Protein AF-A0A9W8BDT4-F1 (afdb_monomer_lite)

Structure (mmCIF, N/CA/C/O backbone):
data_AF-A0A9W8BDT4-F1
#
_entry.id   AF-A0A9W8BDT4-F1
#
loop_
_atom_site.group_PDB
_atom_site.id
_atom_site.type_symbol
_atom_site.label_atom_id
_atom_site.label_alt_id
_atom_site.label_comp_id
_atom_site.label_asym_id
_atom_site.label_entity_id
_atom_site.label_seq_id
_atom_site.pdbx_PDB_ins_code
_atom_site.Cartn_x
_atom_site.Cartn_y
_atom_site.Cartn_z
_atom_site.occupancy
_atom_site.B_iso_or_equiv
_atom_site.auth_seq_id
_atom_site.auth_comp_id
_atom_site.auth_asym_id
_atom_site.auth_atom_id
_atom_site.pdbx_PDB_model_num
ATOM 1 N N . MET A 1 1 ? 24.475 -18.141 6.036 1.00 59.12 1 MET A N 1
ATOM 2 C CA . MET A 1 1 ? 23.487 -17.169 5.526 1.00 59.12 1 MET A CA 1
ATOM 3 C C . MET A 1 1 ? 23.838 -16.849 4.090 1.00 59.12 1 MET A C 1
ATOM 5 O O . MET A 1 1 ? 24.938 -16.360 3.844 1.00 59.12 1 MET A O 1
ATOM 9 N N . SER A 1 2 ? 22.942 -17.168 3.156 1.00 77.56 2 SER A N 1
ATOM 10 C CA . SER A 1 2 ? 23.048 -16.727 1.766 1.00 77.56 2 SER A CA 1
ATOM 11 C C . SER A 1 2 ? 22.911 -15.202 1.684 1.00 77.56 2 SER A C 1
ATOM 13 O O . SER A 1 2 ? 22.202 -14.583 2.479 1.00 77.56 2 SER A O 1
ATOM 15 N N . GLN A 1 3 ? 23.621 -14.570 0.748 1.00 87.19 3 GLN A N 1
ATOM 16 C CA . GLN A 1 3 ? 23.508 -13.129 0.512 1.00 87.19 3 GLN A CA 1
ATOM 17 C C . GLN A 1 3 ? 22.505 -12.906 -0.616 1.00 87.19 3 GLN A C 1
ATOM 19 O O . GLN A 1 3 ? 22.770 -13.276 -1.759 1.00 87.19 3 GLN A O 1
ATOM 24 N N . LYS A 1 4 ? 21.365 -12.284 -0.314 1.00 90.81 4 LYS A N 1
ATOM 25 C CA . LYS A 1 4 ? 20.320 -11.987 -1.298 1.00 90.81 4 LYS A CA 1
ATOM 26 C C . LYS A 1 4 ? 20.162 -10.488 -1.495 1.00 90.81 4 LYS A C 1
ATOM 28 O O . LYS A 1 4 ? 20.228 -9.727 -0.536 1.00 90.81 4 LYS A O 1
ATOM 33 N N . HIS A 1 5 ? 19.958 -10.055 -2.733 1.00 93.00 5 HIS A N 1
ATOM 34 C CA . HIS A 1 5 ? 19.586 -8.686 -3.083 1.00 93.00 5 HIS A CA 1
ATOM 35 C C . HIS A 1 5 ? 18.391 -8.697 -4.032 1.00 93.00 5 HIS A C 1
ATOM 37 O O . HIS A 1 5 ? 18.311 -9.511 -4.958 1.00 93.00 5 HIS A O 1
ATOM 43 N N . MET A 1 6 ? 17.472 -7.763 -3.817 1.00 94.38 6 MET A N 1
ATOM 44 C CA . MET A 1 6 ? 16.313 -7.534 -4.666 1.00 94.38 6 MET A CA 1
ATOM 45 C C . MET A 1 6 ? 16.430 -6.147 -5.298 1.00 94.38 6 MET A C 1
ATOM 47 O O . MET A 1 6 ? 16.681 -5.149 -4.626 1.00 94.38 6 MET A O 1
ATOM 51 N N . LEU A 1 7 ? 16.288 -6.100 -6.620 1.00 96.38 7 LEU A N 1
ATOM 52 C CA . LEU A 1 7 ? 16.323 -4.875 -7.402 1.00 96.38 7 LEU A CA 1
ATOM 53 C C . LEU A 1 7 ? 15.001 -4.689 -8.144 1.00 96.38 7 LEU A C 1
ATOM 55 O O . LEU A 1 7 ? 14.465 -5.642 -8.718 1.00 96.38 7 LEU A O 1
ATOM 59 N N . ILE A 1 8 ? 14.512 -3.454 -8.209 1.00 96.50 8 ILE A N 1
ATOM 60 C CA . ILE A 1 8 ? 13.254 -3.101 -8.872 1.00 96.50 8 ILE A CA 1
ATOM 61 C C . ILE A 1 8 ? 13.515 -2.036 -9.934 1.00 96.50 8 ILE A C 1
ATOM 63 O O . ILE A 1 8 ? 14.339 -1.138 -9.767 1.00 96.50 8 ILE A O 1
ATOM 67 N N . GLN A 1 9 ? 12.814 -2.149 -11.057 1.00 96.38 9 GLN A N 1
ATOM 68 C CA . GLN A 1 9 ? 12.779 -1.133 -12.096 1.00 96.38 9 GLN A CA 1
ATOM 69 C C . GLN A 1 9 ? 11.328 -0.822 -12.448 1.00 96.38 9 GLN A C 1
ATOM 71 O O . GLN A 1 9 ? 10.638 -1.648 -13.057 1.00 96.38 9 GLN A O 1
ATOM 76 N N . PHE A 1 10 ? 10.914 0.403 -12.143 1.00 95.31 10 PHE A N 1
ATOM 77 C CA . PHE A 1 10 ? 9.671 0.975 -12.631 1.00 95.31 10 PHE A CA 1
ATOM 78 C C . PHE A 1 10 ? 9.980 2.114 -13.600 1.00 95.31 10 PHE A C 1
ATOM 80 O O . PHE A 1 10 ? 10.835 2.946 -13.318 1.00 95.31 10 PHE A O 1
ATOM 87 N N . SER A 1 11 ? 9.338 2.115 -14.766 1.00 92.25 11 SER A N 1
ATOM 88 C CA . SER A 1 11 ? 9.367 3.258 -15.675 1.00 92.25 11 SER A CA 1
ATOM 89 C C . SER A 1 11 ? 8.137 3.262 -16.561 1.00 92.25 11 SER A C 1
ATOM 91 O O . SER A 1 11 ? 7.917 2.309 -17.323 1.00 92.25 11 SER A O 1
ATOM 93 N N . ALA A 1 12 ? 7.362 4.341 -16.481 1.00 86.75 12 ALA A N 1
ATOM 94 C CA . ALA A 1 12 ? 6.148 4.500 -17.268 1.00 86.75 12 ALA A CA 1
ATOM 95 C C . ALA A 1 12 ? 6.493 4.568 -18.759 1.00 86.75 12 ALA A C 1
ATOM 97 O O . ALA A 1 12 ? 6.016 3.757 -19.556 1.00 86.75 12 ALA A O 1
ATOM 98 N N . ASP A 1 13 ? 7.454 5.417 -19.124 1.00 84.88 13 ASP A N 1
ATOM 99 C CA . ASP A 1 13 ? 7.895 5.610 -20.506 1.00 84.88 13 ASP A CA 1
ATOM 100 C C . ASP A 1 13 ? 8.318 4.316 -21.189 1.00 84.88 13 ASP A C 1
ATOM 102 O O . ASP A 1 13 ? 8.001 4.090 -22.356 1.00 84.88 13 ASP A O 1
ATOM 106 N N . ASN A 1 14 ? 8.976 3.415 -20.464 1.00 87.94 14 ASN A N 1
ATOM 107 C CA . ASN A 1 14 ? 9.466 2.150 -21.006 1.00 87.94 14 ASN A CA 1
ATOM 108 C C . ASN A 1 14 ? 8.529 0.959 -20.744 1.00 87.94 14 ASN A C 1
ATOM 110 O O . ASN A 1 14 ? 8.862 -0.170 -21.109 1.00 87.94 14 ASN A O 1
ATOM 114 N N . ASN A 1 15 ? 7.361 1.191 -20.133 1.00 90.31 15 ASN A N 1
ATOM 115 C CA . ASN A 1 15 ? 6.450 0.154 -19.638 1.00 90.31 15 ASN A CA 1
ATOM 116 C C . ASN A 1 15 ? 7.171 -0.923 -18.794 1.00 90.31 15 ASN A C 1
ATOM 118 O O . ASN A 1 15 ? 6.946 -2.140 -18.915 1.00 90.31 15 ASN A O 1
ATOM 122 N N . ASN A 1 16 ? 8.094 -0.465 -17.954 1.00 93.56 16 ASN A N 1
ATOM 123 C CA . ASN A 1 16 ? 8.828 -1.306 -17.030 1.00 93.56 16 ASN A CA 1
ATOM 124 C C . ASN A 1 16 ? 8.096 -1.331 -15.691 1.00 93.56 16 ASN A C 1
ATOM 126 O O . ASN A 1 16 ? 7.841 -0.296 -15.095 1.00 93.56 16 ASN A O 1
ATOM 130 N N . ASN A 1 17 ? 7.797 -2.535 -15.225 1.00 95.12 17 ASN A N 1
ATOM 131 C CA . ASN A 1 17 ? 7.470 -2.827 -13.838 1.00 95.12 17 ASN A CA 1
ATOM 132 C C . ASN A 1 17 ? 8.057 -4.211 -13.544 1.00 95.12 17 ASN A C 1
ATOM 134 O O . ASN A 1 17 ? 7.413 -5.241 -13.777 1.00 95.12 17 ASN A O 1
ATOM 138 N N . LYS A 1 18 ? 9.354 -4.235 -13.236 1.00 95.62 18 LYS A N 1
ATOM 139 C CA . LYS A 1 18 ? 10.198 -5.433 -13.264 1.00 95.62 18 LYS A CA 1
ATOM 140 C C . LYS A 1 18 ? 10.943 -5.602 -11.952 1.00 95.62 18 LYS A C 1
ATOM 142 O O . LYS A 1 18 ? 11.378 -4.621 -11.360 1.00 95.62 18 LYS A O 1
ATOM 147 N N . PHE A 1 19 ? 11.164 -6.854 -11.576 1.00 96.31 19 PHE A N 1
ATOM 148 C CA . PHE A 1 19 ? 12.027 -7.223 -10.461 1.00 96.31 19 PHE A CA 1
ATOM 149 C C . PHE A 1 19 ? 13.209 -8.065 -10.945 1.00 96.31 19 PHE A C 1
ATOM 151 O O . PHE A 1 19 ? 13.147 -8.730 -11.989 1.00 96.31 19 PHE A O 1
ATOM 158 N N . TYR A 1 20 ? 14.286 -8.036 -10.172 1.00 97.19 20 TYR A N 1
ATOM 159 C CA . TYR A 1 20 ? 15.482 -8.834 -10.375 1.00 97.19 20 TYR A CA 1
ATOM 160 C C . TYR A 1 20 ? 16.105 -9.163 -9.017 1.00 97.19 20 TYR A C 1
ATOM 162 O O . TYR A 1 20 ? 16.673 -8.294 -8.364 1.00 97.19 20 TYR A O 1
ATOM 170 N N . SER A 1 21 ? 15.991 -10.417 -8.598 1.00 95.06 21 SER A N 1
ATOM 171 C CA . SER A 1 21 ? 16.597 -10.949 -7.384 1.00 95.06 21 SER A CA 1
ATOM 172 C C . SER A 1 21 ? 17.863 -11.720 -7.730 1.00 95.06 21 SER A C 1
ATOM 174 O O . SER A 1 21 ? 17.888 -12.452 -8.721 1.00 95.06 21 SER A O 1
ATOM 176 N N . VAL A 1 22 ? 18.902 -11.547 -6.920 1.00 95.38 22 VAL A N 1
ATOM 177 C CA . VAL A 1 22 ? 20.151 -12.308 -6.984 1.00 95.38 22 VAL A CA 1
ATOM 178 C C . VAL A 1 22 ? 20.435 -12.858 -5.600 1.00 95.38 22 VAL A C 1
ATOM 180 O O . VAL A 1 22 ? 20.373 -12.108 -4.632 1.00 95.38 22 VAL A O 1
ATOM 183 N N . GLU A 1 23 ? 20.773 -14.135 -5.512 1.00 94.69 23 GLU A N 1
ATOM 184 C CA . GLU A 1 23 ? 21.146 -14.810 -4.275 1.00 94.69 23 GLU A CA 1
ATOM 185 C C . GLU A 1 23 ? 22.466 -15.557 -4.466 1.00 94.69 23 GLU A C 1
ATOM 187 O O . GLU A 1 23 ? 22.600 -16.359 -5.391 1.00 94.69 23 GLU A O 1
ATOM 192 N N . LEU A 1 24 ? 23.444 -15.280 -3.605 1.00 94.50 24 LEU A N 1
ATOM 193 C CA . LEU A 1 24 ? 24.672 -16.054 -3.459 1.00 94.50 24 LEU A CA 1
ATOM 194 C C . LEU A 1 24 ? 24.453 -17.109 -2.373 1.00 94.50 24 LEU A C 1
ATOM 196 O O . LEU A 1 24 ? 24.217 -16.765 -1.214 1.00 94.50 24 LEU A O 1
ATOM 200 N N . TYR A 1 25 ? 24.526 -18.379 -2.761 1.00 92.38 25 TYR A N 1
ATOM 201 C CA . TYR A 1 25 ? 24.303 -19.516 -1.872 1.00 92.38 25 TYR A CA 1
ATOM 202 C C . TYR A 1 25 ? 25.482 -19.749 -0.920 1.00 92.38 25 TYR A C 1
ATOM 204 O O . TYR A 1 25 ? 26.579 -19.218 -1.093 1.00 92.38 25 TYR A O 1
ATOM 212 N N . GLU A 1 26 ? 25.245 -20.561 0.112 1.00 90.69 26 GLU A N 1
ATOM 213 C CA . GLU A 1 26 ? 26.222 -20.826 1.178 1.00 90.69 26 GLU A CA 1
ATOM 214 C C . GLU A 1 26 ? 27.483 -21.556 0.699 1.00 90.69 26 GLU A C 1
ATOM 216 O O . GLU A 1 26 ? 28.524 -21.457 1.343 1.00 90.69 26 GLU A O 1
ATOM 221 N N . ASP A 1 27 ? 27.413 -22.230 -0.452 1.00 90.19 27 ASP A N 1
ATOM 222 C CA . ASP A 1 27 ? 28.565 -22.848 -1.117 1.00 90.19 27 ASP A CA 1
ATOM 223 C C . ASP A 1 27 ? 29.564 -21.825 -1.691 1.00 90.19 27 ASP A C 1
ATOM 225 O O . ASP A 1 27 ? 30.625 -22.209 -2.179 1.00 90.19 27 ASP A O 1
ATOM 229 N N . GLN A 1 28 ? 29.232 -20.529 -1.630 1.00 89.56 28 GLN A N 1
ATOM 230 C CA . GLN A 1 28 ? 30.015 -19.385 -2.104 1.00 89.56 28 GLN A CA 1
ATOM 231 C C . GLN A 1 28 ? 30.392 -19.401 -3.593 1.00 89.56 28 GLN A C 1
ATOM 233 O O . GLN A 1 28 ? 31.094 -18.495 -4.049 1.00 89.56 28 GLN A O 1
ATOM 238 N N . ASP A 1 29 ? 29.890 -20.359 -4.371 1.00 93.50 29 ASP A N 1
ATOM 239 C CA . ASP A 1 29 ? 30.113 -20.449 -5.816 1.00 93.50 29 ASP A CA 1
ATOM 240 C C . ASP A 1 29 ? 28.814 -20.281 -6.607 1.00 93.50 29 ASP A C 1
ATOM 242 O O . ASP A 1 29 ? 28.803 -19.659 -7.678 1.00 93.50 29 ASP A O 1
ATOM 246 N N . THR A 1 30 ? 27.698 -20.768 -6.071 1.00 95.56 30 THR A N 1
ATOM 247 C CA . THR A 1 30 ? 26.427 -20.765 -6.780 1.00 95.56 30 THR A CA 1
ATOM 248 C C . THR A 1 30 ? 25.691 -19.443 -6.610 1.00 95.56 30 THR A C 1
ATOM 250 O O . THR A 1 30 ? 25.393 -18.996 -5.502 1.00 95.56 30 THR A O 1
ATOM 253 N N . VAL A 1 31 ? 25.325 -18.836 -7.740 1.00 96.56 31 VAL A N 1
ATOM 254 C CA . VAL A 1 31 ? 24.500 -17.626 -7.800 1.00 96.56 31 VAL A CA 1
ATOM 255 C C . VAL A 1 31 ? 23.186 -17.940 -8.504 1.00 96.56 31 VAL A C 1
ATOM 257 O O . VAL A 1 31 ? 23.177 -18.291 -9.686 1.00 96.56 31 VAL A O 1
ATOM 260 N N . ILE A 1 32 ? 22.065 -17.776 -7.807 1.00 95.88 32 ILE A N 1
ATOM 261 C CA . ILE A 1 32 ? 20.725 -17.893 -8.389 1.00 95.88 32 ILE A CA 1
ATOM 262 C C . ILE A 1 32 ? 20.186 -16.503 -8.687 1.00 95.88 32 ILE A C 1
ATOM 264 O O . ILE A 1 32 ? 20.319 -15.570 -7.900 1.00 95.88 32 ILE A O 1
ATOM 268 N N . VAL A 1 33 ? 19.574 -16.358 -9.854 1.00 96.75 33 VAL A N 1
ATOM 269 C CA . VAL A 1 33 ? 18.909 -15.135 -10.279 1.00 96.75 33 VAL A CA 1
ATOM 270 C C . VAL A 1 33 ? 17.458 -15.441 -10.596 1.00 96.75 33 VAL A C 1
ATOM 272 O O . VAL A 1 33 ? 17.186 -16.325 -11.403 1.00 96.75 33 VAL A O 1
ATOM 275 N N . ARG A 1 34 ? 16.535 -14.634 -10.069 1.00 96.06 34 ARG A N 1
ATOM 276 C CA . ARG A 1 34 ? 15.111 -14.663 -10.426 1.00 96.06 34 ARG A CA 1
ATOM 277 C C . ARG A 1 34 ? 14.671 -13.308 -10.958 1.00 96.06 34 ARG A C 1
ATOM 279 O O . ARG A 1 34 ? 14.934 -12.289 -10.330 1.00 96.06 34 ARG A O 1
ATOM 286 N N . TYR A 1 35 ? 13.990 -13.260 -12.097 1.00 96.94 35 TYR A N 1
ATOM 287 C CA . TYR A 1 35 ? 13.590 -11.991 -12.711 1.00 96.94 35 TYR A CA 1
ATOM 288 C C . TYR A 1 35 ? 12.270 -12.081 -13.466 1.00 96.94 35 TYR A C 1
ATOM 290 O O . TYR A 1 35 ? 11.932 -13.110 -14.041 1.00 96.94 35 TYR A O 1
ATOM 298 N N . GLY A 1 36 ? 11.522 -10.983 -13.515 1.00 95.38 36 GLY A N 1
ATOM 299 C CA . GLY A 1 36 ? 10.208 -10.972 -14.154 1.00 95.38 36 GLY A CA 1
ATOM 300 C C . GLY A 1 36 ? 9.485 -9.645 -13.998 1.00 95.38 36 GLY A C 1
ATOM 301 O O . GLY A 1 36 ? 10.090 -8.636 -13.636 1.00 95.38 36 GLY A O 1
ATOM 302 N N . ARG A 1 37 ? 8.177 -9.642 -14.279 1.00 94.50 37 ARG A N 1
ATOM 303 C CA . ARG A 1 37 ? 7.300 -8.526 -13.894 1.00 94.50 37 ARG A CA 1
ATOM 304 C C . ARG A 1 37 ? 6.886 -8.679 -12.435 1.00 94.50 37 ARG A C 1
ATOM 306 O O . ARG A 1 37 ? 6.700 -9.805 -11.975 1.00 94.50 37 ARG A O 1
ATOM 313 N N . VAL A 1 38 ? 6.712 -7.569 -11.728 1.00 92.00 38 VAL A N 1
ATOM 314 C CA . VAL A 1 38 ? 6.188 -7.589 -10.353 1.00 92.00 38 VAL A CA 1
ATOM 315 C C . VAL A 1 38 ? 4.818 -8.282 -10.329 1.00 92.00 38 VAL A C 1
ATOM 317 O O . VAL A 1 38 ? 3.981 -8.046 -11.204 1.00 92.00 38 VAL A O 1
ATOM 320 N N . GLY A 1 39 ? 4.609 -9.189 -9.369 1.00 87.25 39 GLY A N 1
ATOM 321 C CA . GLY A 1 39 ? 3.392 -10.007 -9.269 1.00 87.25 39 GLY A CA 1
ATOM 322 C C . GLY A 1 39 ? 3.330 -11.211 -10.219 1.00 87.25 39 GLY A C 1
ATOM 323 O O . GLY A 1 39 ? 2.255 -11.779 -10.409 1.00 87.25 39 GLY A O 1
ATOM 324 N N . SER A 1 40 ? 4.450 -11.589 -10.846 1.00 89.69 40 SER A N 1
ATOM 325 C CA . SER A 1 40 ? 4.598 -12.840 -11.605 1.00 89.69 40 SER A CA 1
ATOM 326 C C . SER A 1 40 ? 5.663 -13.733 -10.971 1.00 89.69 40 SER A C 1
ATOM 328 O O . SER A 1 40 ? 6.559 -13.229 -10.300 1.00 89.69 40 SER A O 1
ATOM 330 N N . LEU A 1 41 ? 5.604 -15.044 -11.229 1.00 88.00 41 LEU A N 1
ATOM 331 C CA . LEU A 1 41 ? 6.604 -16.004 -10.733 1.00 88.00 41 LEU A CA 1
ATOM 332 C C . LEU A 1 41 ? 8.027 -15.693 -11.241 1.00 88.00 41 LEU A C 1
ATOM 334 O O . LEU A 1 41 ? 9.011 -15.960 -10.555 1.00 88.00 41 LEU A O 1
ATOM 338 N N . GLY A 1 42 ? 8.130 -15.069 -12.419 1.00 92.62 42 GLY A N 1
ATOM 339 C CA . GLY A 1 42 ? 9.398 -14.778 -13.078 1.00 92.62 42 GLY A CA 1
ATOM 340 C C . GLY A 1 42 ? 10.065 -16.016 -13.682 1.00 92.62 42 GLY A C 1
ATOM 341 O O . GLY A 1 42 ? 9.530 -17.121 -13.654 1.00 92.62 42 GLY A O 1
ATOM 342 N N . ALA A 1 43 ? 11.235 -15.799 -14.272 1.00 96.38 43 ALA A N 1
ATOM 343 C CA . ALA A 1 43 ? 12.145 -16.834 -14.728 1.00 96.38 43 ALA A CA 1
ATOM 344 C C . ALA A 1 43 ? 13.336 -16.921 -13.772 1.00 96.38 43 ALA A C 1
ATOM 346 O O . ALA A 1 43 ? 13.778 -15.906 -13.227 1.00 96.38 43 ALA A O 1
ATOM 347 N N . GLU A 1 44 ? 13.870 -18.125 -13.612 1.00 97.25 44 GLU A N 1
ATOM 348 C CA . GLU A 1 44 ? 15.043 -18.393 -12.789 1.00 97.25 44 GLU A CA 1
ATOM 349 C C . GLU A 1 44 ? 16.227 -18.819 -13.661 1.00 97.25 44 GLU A C 1
ATOM 351 O O . GLU A 1 44 ? 16.064 -19.468 -14.697 1.00 97.25 44 GLU A O 1
ATOM 356 N N . HIS A 1 45 ? 17.431 -18.434 -13.253 1.00 96.81 45 HIS A N 1
ATOM 357 C CA . HIS A 1 45 ? 18.666 -18.898 -13.858 1.00 96.81 45 HIS A CA 1
ATOM 358 C C . HIS A 1 45 ? 19.755 -19.090 -12.807 1.00 96.81 45 HIS A C 1
ATOM 360 O O . HIS A 1 45 ? 19.876 -18.294 -11.877 1.00 96.81 45 HIS A O 1
ATOM 366 N N . ARG A 1 46 ? 20.583 -20.117 -12.994 1.00 97.12 46 ARG A N 1
ATOM 367 C CA . ARG A 1 46 ? 21.701 -20.448 -12.109 1.00 97.12 46 ARG A CA 1
ATOM 368 C C . ARG A 1 46 ? 23.024 -20.147 -12.801 1.00 97.12 46 ARG A C 1
ATOM 370 O O . ARG A 1 46 ? 23.210 -20.490 -13.965 1.00 97.12 46 ARG A O 1
ATOM 377 N N . TYR A 1 47 ? 23.939 -19.524 -12.075 1.00 95.75 47 TYR A N 1
ATOM 378 C CA . TYR A 1 47 ? 25.304 -19.240 -12.498 1.00 95.75 47 TYR A CA 1
ATOM 379 C C . TYR A 1 47 ? 26.298 -19.818 -11.487 1.00 95.75 47 TYR A C 1
ATOM 381 O O . TYR A 1 47 ? 25.981 -19.929 -10.305 1.00 95.75 47 TYR A O 1
ATOM 389 N N . SER A 1 48 ? 27.509 -20.118 -11.952 1.00 93.81 48 SER A N 1
ATOM 390 C CA . SER A 1 48 ? 28.697 -20.315 -11.114 1.00 93.81 48 SER A CA 1
ATOM 391 C C . SER A 1 48 ? 29.622 -19.094 -11.194 1.00 93.81 48 SER A C 1
ATOM 393 O O . SER A 1 48 ? 29.484 -18.249 -12.094 1.00 93.81 48 SER A O 1
ATOM 395 N N . GLY A 1 49 ? 30.567 -18.977 -10.260 1.00 92.25 49 GLY A N 1
ATOM 396 C CA . GLY A 1 49 ? 31.523 -17.867 -10.184 1.00 92.25 49 GLY A CA 1
ATOM 397 C C . GLY A 1 49 ? 31.372 -16.973 -8.950 1.00 92.25 49 GLY A C 1
ATOM 398 O O . GLY A 1 49 ? 31.949 -15.876 -8.925 1.00 92.25 49 GLY A O 1
ATOM 399 N N . GLY A 1 50 ? 30.592 -17.420 -7.964 1.00 94.81 50 GLY A N 1
ATOM 400 C CA . GLY A 1 50 ? 30.544 -16.890 -6.606 1.00 94.81 50 GLY A CA 1
ATOM 401 C C . GLY A 1 50 ? 30.321 -15.384 -6.495 1.00 94.81 50 GLY A C 1
ATOM 402 O O . GLY A 1 50 ? 29.640 -14.755 -7.313 1.00 94.81 50 GLY A O 1
ATOM 403 N N . ALA A 1 51 ? 30.953 -14.779 -5.487 1.00 95.00 51 ALA A N 1
ATOM 404 C CA . ALA A 1 51 ? 30.824 -13.355 -5.167 1.00 95.00 51 ALA A CA 1
ATOM 405 C C . ALA A 1 51 ? 31.175 -12.419 -6.344 1.00 95.00 51 ALA A C 1
ATOM 407 O O . ALA A 1 51 ? 30.536 -11.387 -6.550 1.00 95.00 51 ALA A O 1
ATOM 408 N N . ARG A 1 52 ? 32.152 -12.785 -7.187 1.00 96.25 52 ARG A N 1
ATOM 409 C CA . ARG A 1 52 ? 32.522 -11.963 -8.352 1.00 96.25 52 ARG A CA 1
ATOM 410 C C . ARG A 1 52 ? 31.397 -11.917 -9.383 1.00 96.25 52 ARG A C 1
ATOM 412 O O . ARG A 1 52 ? 31.121 -10.856 -9.953 1.00 96.25 52 ARG A O 1
ATOM 419 N N . LYS A 1 53 ? 30.762 -13.061 -9.656 1.00 97.12 53 LYS A N 1
ATOM 420 C CA . LYS A 1 53 ? 29.624 -13.128 -10.577 1.00 97.12 53 LYS A CA 1
ATOM 421 C C . LYS A 1 53 ? 28.422 -12.390 -9.996 1.00 97.12 53 LYS A C 1
ATOM 423 O O . LYS A 1 53 ? 27.794 -11.622 -10.725 1.00 97.12 53 LYS A O 1
ATOM 428 N N . TYR A 1 54 ? 28.167 -12.578 -8.705 1.00 96.56 54 TYR A N 1
ATOM 429 C CA . TYR A 1 54 ? 27.128 -11.900 -7.938 1.00 96.56 54 TYR A CA 1
ATOM 430 C C . TYR A 1 54 ? 27.201 -10.369 -8.092 1.00 96.56 54 TYR A C 1
ATOM 432 O O . TYR A 1 54 ? 26.289 -9.756 -8.654 1.00 96.56 54 TYR A O 1
ATOM 440 N N . GLU A 1 55 ? 28.338 -9.759 -7.742 1.00 96.69 55 GLU A N 1
ATOM 441 C CA . GLU A 1 55 ? 28.533 -8.304 -7.839 1.00 96.69 55 GLU A CA 1
ATOM 442 C C . GLU A 1 55 ? 28.469 -7.794 -9.283 1.00 96.69 55 GLU A C 1
ATOM 444 O O . GLU A 1 55 ? 27.898 -6.740 -9.582 1.00 96.69 55 GLU A O 1
ATOM 449 N N . SER A 1 56 ? 29.008 -8.569 -10.229 1.00 97.69 56 SER A N 1
ATOM 450 C CA . SER A 1 56 ? 28.937 -8.213 -11.645 1.00 97.69 56 SER A CA 1
ATOM 451 C C . SER A 1 56 ? 27.495 -8.150 -12.159 1.00 97.69 56 SER A C 1
ATOM 453 O O . SER A 1 56 ? 27.195 -7.309 -13.014 1.00 97.69 56 SER A O 1
ATOM 455 N N . LEU A 1 57 ? 26.613 -9.040 -11.693 1.00 97.62 57 LEU A N 1
ATOM 456 C CA . LEU A 1 57 ? 25.203 -9.065 -12.087 1.00 97.62 57 LEU A CA 1
ATOM 457 C C . LEU A 1 57 ? 24.448 -7.872 -11.495 1.00 97.62 57 LEU A C 1
ATOM 459 O O . LEU A 1 57 ? 23.725 -7.201 -12.236 1.00 97.62 57 LEU A O 1
ATOM 463 N N . LEU A 1 58 ? 24.671 -7.562 -10.214 1.00 96.88 58 LEU A N 1
ATOM 464 C CA . LEU A 1 58 ? 24.080 -6.393 -9.558 1.00 96.88 58 LEU A CA 1
ATOM 465 C C . LEU A 1 58 ? 24.485 -5.098 -10.260 1.00 96.88 58 LEU A C 1
ATOM 467 O O . LEU A 1 58 ? 23.624 -4.334 -10.700 1.00 96.88 58 LEU A O 1
ATOM 471 N N . ARG A 1 59 ? 25.789 -4.886 -10.476 1.00 97.56 59 ARG A N 1
ATOM 472 C CA . ARG A 1 59 ? 26.300 -3.699 -11.177 1.00 97.56 59 ARG A CA 1
ATOM 473 C C . ARG A 1 59 ? 25.719 -3.568 -12.583 1.00 97.56 59 ARG A C 1
ATOM 475 O O . ARG A 1 59 ? 25.303 -2.485 -12.984 1.00 97.56 59 ARG A O 1
ATOM 482 N N . SER A 1 60 ? 25.641 -4.671 -13.333 1.00 97.69 60 SER A N 1
ATOM 483 C CA . SER A 1 60 ? 25.057 -4.665 -14.681 1.00 97.69 60 SER A CA 1
ATOM 484 C C . SER A 1 60 ? 23.593 -4.218 -14.682 1.00 97.69 60 SER A C 1
ATOM 486 O O . SER A 1 60 ? 23.155 -3.554 -15.623 1.00 97.69 60 SER A O 1
ATOM 488 N N . LYS A 1 61 ? 22.827 -4.575 -13.647 1.00 97.19 61 LYS A N 1
ATOM 489 C CA . LYS A 1 61 ? 21.409 -4.219 -13.528 1.00 97.19 61 LYS A CA 1
ATOM 490 C C . LYS A 1 61 ? 21.212 -2.800 -13.018 1.00 97.19 61 LYS A C 1
ATOM 492 O O . LYS A 1 61 ? 20.399 -2.088 -13.602 1.00 97.19 61 LYS A O 1
ATOM 497 N N . ARG A 1 62 ? 22.010 -2.351 -12.047 1.00 97.00 62 ARG A N 1
ATOM 498 C CA . ARG A 1 62 ? 22.037 -0.946 -11.608 1.00 97.00 62 ARG A CA 1
ATOM 499 C C . ARG A 1 62 ? 22.329 -0.001 -12.779 1.00 97.00 62 ARG A C 1
ATOM 501 O O . ARG A 1 62 ? 21.578 0.940 -13.009 1.00 97.00 62 ARG A O 1
ATOM 508 N N . ASN A 1 63 ? 23.287 -0.349 -13.643 1.00 96.31 63 ASN A N 1
ATOM 509 C CA . ASN A 1 63 ? 23.579 0.409 -14.871 1.00 96.31 63 ASN A CA 1
ATOM 510 C C . ASN A 1 63 ? 22.415 0.451 -15.883 1.00 96.31 63 ASN A C 1
ATOM 512 O O . ASN A 1 63 ? 22.412 1.285 -16.782 1.00 96.31 63 ASN A O 1
ATOM 516 N N . LYS A 1 64 ? 21.432 -0.450 -15.767 1.00 94.88 64 LYS A N 1
ATOM 517 C CA . LYS A 1 64 ? 20.213 -0.480 -16.594 1.00 94.88 64 LYS A CA 1
ATOM 518 C C . LYS A 1 64 ? 19.036 0.257 -15.946 1.00 94.88 64 LYS A C 1
ATOM 520 O O . LYS A 1 64 ? 17.922 0.158 -16.459 1.00 94.88 64 LYS A O 1
ATOM 525 N N . GLY A 1 65 ? 19.264 0.952 -14.830 1.00 94.50 65 GLY A N 1
ATOM 526 C CA . GLY A 1 65 ? 18.252 1.719 -14.105 1.00 94.50 65 GLY A CA 1
ATOM 527 C C . GLY A 1 65 ? 17.446 0.912 -13.087 1.00 94.50 65 GLY A C 1
ATOM 528 O O . GLY A 1 65 ? 16.385 1.365 -12.672 1.00 94.50 65 GLY A O 1
ATOM 529 N N . TYR A 1 66 ? 17.907 -0.282 -12.698 1.00 96.62 66 TYR A N 1
ATOM 530 C CA . TYR A 1 66 ? 17.344 -0.969 -11.534 1.00 96.62 66 TYR A CA 1
ATOM 531 C C . TYR A 1 66 ? 17.851 -0.302 -10.254 1.00 96.62 66 TYR A C 1
ATOM 533 O O . TYR A 1 66 ? 19.027 0.051 -10.167 1.00 96.62 66 TYR A O 1
ATOM 541 N N . LYS A 1 67 ? 16.978 -0.174 -9.260 1.00 96.12 67 LYS A N 1
ATOM 542 C CA . LYS A 1 67 ? 17.282 0.387 -7.942 1.00 96.12 67 LYS A CA 1
ATOM 543 C C . LYS A 1 67 ? 17.175 -0.706 -6.882 1.00 96.12 67 LYS A C 1
ATOM 545 O O . LYS A 1 67 ? 16.388 -1.638 -7.042 1.00 96.12 67 LYS A O 1
ATOM 550 N N . ASP A 1 68 ? 17.981 -0.601 -5.833 1.00 93.38 68 ASP A N 1
ATOM 551 C CA . ASP A 1 68 ? 17.901 -1.493 -4.677 1.00 93.38 68 ASP A CA 1
ATOM 552 C C . ASP A 1 68 ? 16.545 -1.332 -3.978 1.00 93.38 68 ASP A C 1
ATOM 554 O O . ASP A 1 68 ? 16.079 -0.211 -3.762 1.00 93.38 68 ASP A O 1
ATOM 558 N N . SER A 1 69 ? 15.880 -2.452 -3.690 1.00 90.88 69 SER A N 1
ATOM 559 C CA . SER A 1 69 ? 14.567 -2.437 -3.047 1.00 90.88 69 SER A CA 1
ATOM 560 C C . SER A 1 69 ? 14.685 -2.268 -1.539 1.00 90.88 69 SER A C 1
ATOM 562 O O . SER A 1 69 ? 15.589 -2.826 -0.919 1.00 90.88 69 SER A O 1
ATOM 564 N N . MET A 1 70 ? 13.696 -1.620 -0.934 1.00 89.75 70 MET A N 1
ATOM 565 C CA . MET A 1 70 ? 13.531 -1.544 0.521 1.00 89.75 70 MET A CA 1
ATOM 566 C C . MET A 1 70 ? 12.711 -2.731 1.041 1.00 89.75 70 MET A C 1
ATOM 568 O O . MET A 1 70 ? 11.771 -2.555 1.807 1.00 89.75 70 MET A O 1
ATOM 572 N N . ILE A 1 71 ? 13.027 -3.933 0.556 1.00 85.12 71 ILE A N 1
ATOM 573 C CA . ILE A 1 71 ? 12.266 -5.155 0.819 1.00 85.12 71 ILE A CA 1
ATOM 574 C C . ILE A 1 71 ? 13.177 -6.171 1.474 1.00 85.12 71 ILE A C 1
ATOM 576 O O . ILE A 1 71 ? 14.275 -6.415 0.972 1.00 85.12 71 ILE A O 1
ATOM 580 N N . ASP A 1 72 ? 12.675 -6.790 2.532 1.00 77.06 72 ASP A N 1
ATOM 581 C CA . ASP A 1 72 ? 13.306 -7.915 3.197 1.00 77.06 72 ASP A CA 1
ATOM 582 C C . ASP A 1 72 ? 12.480 -9.195 3.034 1.00 77.06 72 ASP A C 1
ATOM 584 O O . ASP A 1 72 ? 11.256 -9.187 2.861 1.00 77.06 72 ASP A O 1
ATOM 588 N N . ASP A 1 73 ? 13.179 -10.324 3.129 1.00 65.38 73 ASP A N 1
ATOM 589 C CA . ASP A 1 73 ? 12.557 -11.647 3.221 1.00 65.38 73 ASP A CA 1
ATOM 590 C C . ASP A 1 73 ? 12.066 -11.961 4.648 1.00 65.38 73 ASP A C 1
ATOM 592 O O . ASP A 1 73 ? 11.261 -12.871 4.840 1.00 65.38 73 ASP A O 1
ATOM 596 N N . THR A 1 74 ? 12.560 -11.228 5.651 1.00 60.38 74 THR A N 1
ATOM 597 C CA . THR A 1 74 ? 12.293 -11.431 7.083 1.00 60.38 74 THR A CA 1
ATOM 598 C C . THR A 1 74 ? 12.286 -10.092 7.814 1.00 60.38 74 THR A C 1
ATOM 600 O O . THR A 1 74 ? 13.099 -9.234 7.487 1.00 60.38 74 THR A O 1
ATOM 603 N N . VAL A 1 75 ? 11.447 -9.931 8.842 1.00 54.50 75 VAL A N 1
ATOM 604 C CA . VAL A 1 75 ? 11.434 -8.719 9.681 1.00 54.50 75 VAL A CA 1
ATOM 605 C C . VAL A 1 75 ? 12.704 -8.661 10.540 1.00 54.50 75 VAL A C 1
ATOM 607 O O . VAL A 1 75 ? 12.764 -9.320 11.578 1.00 54.50 75 VAL A O 1
ATOM 610 N N . ASP A 1 76 ? 13.698 -7.882 10.107 1.00 45.78 76 ASP A N 1
ATOM 611 C CA . ASP A 1 76 ? 14.978 -7.619 10.782 1.00 45.78 76 ASP A CA 1
ATOM 612 C C . ASP A 1 76 ? 15.707 -8.857 11.295 1.00 45.78 76 ASP A C 1
ATOM 614 O O . ASP A 1 76 ? 15.534 -9.193 12.464 1.00 45.78 76 ASP A O 1
ATOM 618 N N . GLY A 1 77 ? 16.536 -9.488 10.444 1.00 43.47 77 GLY A N 1
ATOM 619 C CA . GLY A 1 77 ? 17.813 -10.175 10.760 1.00 43.47 77 GLY A CA 1
ATOM 620 C C . GLY A 1 77 ? 17.919 -11.098 11.986 1.00 43.47 77 GLY A C 1
ATOM 621 O O . GLY A 1 77 ? 19.010 -11.548 12.329 1.00 43.47 77 GLY A O 1
ATOM 622 N N . SER A 1 78 ? 16.815 -11.385 12.653 1.00 35.22 78 SER A N 1
ATOM 623 C CA . SER A 1 78 ? 16.709 -12.024 13.945 1.00 35.22 78 SER A CA 1
ATOM 624 C C . SER A 1 78 ? 15.950 -13.314 13.717 1.00 35.22 78 SER A C 1
ATOM 626 O O . SER A 1 78 ? 14.889 -13.367 13.100 1.00 35.22 78 SER A O 1
ATOM 628 N N . SER A 1 79 ? 16.518 -14.393 14.229 1.00 34.41 79 SER A N 1
ATOM 629 C CA . SER A 1 79 ? 15.934 -15.733 14.267 1.00 34.41 79 SER A CA 1
ATOM 630 C C . SER A 1 79 ? 14.627 -15.812 15.073 1.00 34.41 79 SER A C 1
ATOM 632 O O . SER A 1 79 ? 14.084 -16.903 15.263 1.00 34.41 79 SER A O 1
ATOM 634 N N . VAL A 1 80 ? 14.092 -14.677 15.531 1.00 37.09 80 VAL A N 1
ATOM 635 C CA . VAL A 1 80 ? 12.825 -14.585 16.241 1.00 37.09 80 VAL A CA 1
ATOM 636 C C . VAL A 1 80 ? 11.707 -14.606 15.207 1.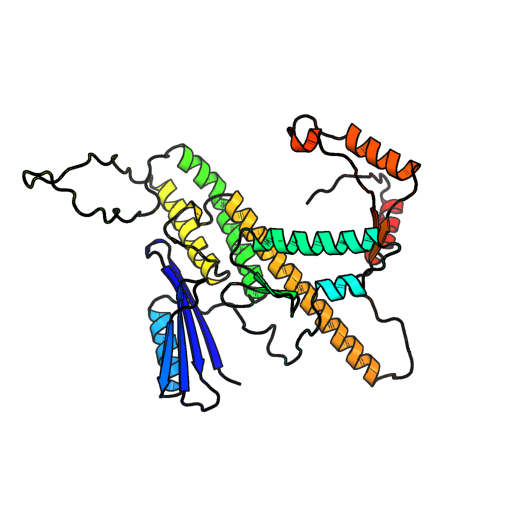00 37.09 80 VAL A C 1
ATOM 638 O O . VAL A 1 80 ? 11.173 -13.579 14.794 1.00 37.09 80 VAL A O 1
ATOM 641 N N . LYS A 1 81 ? 11.318 -15.816 14.792 1.00 47.44 81 LYS A N 1
ATOM 642 C CA . LYS A 1 81 ? 10.005 -16.014 14.177 1.00 47.44 81 LYS A CA 1
ATOM 643 C C . LYS A 1 81 ? 8.973 -15.442 15.145 1.00 47.44 81 LYS A C 1
ATOM 645 O O . LYS A 1 81 ? 8.840 -15.935 16.270 1.00 47.44 81 LYS A O 1
ATOM 650 N N . VAL A 1 82 ? 8.232 -14.422 14.726 1.00 49.38 82 VAL A N 1
ATOM 651 C CA . VAL A 1 82 ? 6.985 -14.055 15.396 1.00 49.38 82 VAL A CA 1
ATOM 652 C C . VAL A 1 82 ? 6.045 -15.2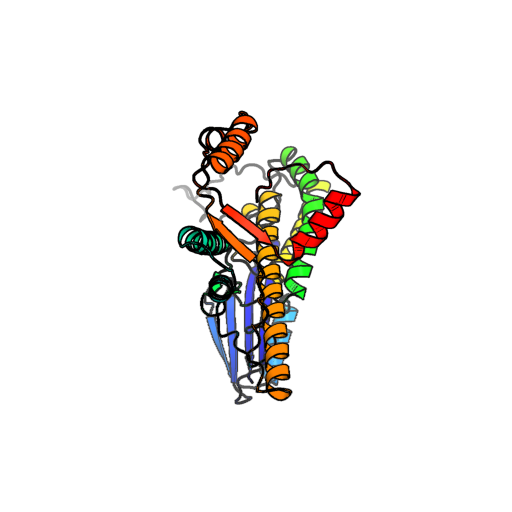43 15.165 1.00 49.38 82 VAL A C 1
ATOM 654 O O . VAL A 1 82 ? 5.392 -15.350 14.142 1.00 49.38 82 VAL A O 1
ATOM 657 N N . GLN A 1 83 ? 6.099 -16.235 16.060 1.00 51.16 83 GLN A N 1
ATOM 658 C CA . GLN A 1 83 ? 5.403 -17.522 15.909 1.00 51.16 83 GLN A CA 1
ATOM 659 C C . GLN A 1 83 ? 3.874 -17.410 16.017 1.00 51.16 83 GLN A C 1
ATOM 661 O O . GLN A 1 83 ? 3.190 -18.415 15.854 1.00 51.16 83 GLN A O 1
ATOM 666 N N . ARG A 1 84 ? 3.337 -16.232 16.350 1.00 57.97 84 ARG A N 1
ATOM 667 C CA . ARG A 1 84 ? 1.900 -16.013 16.515 1.00 57.97 84 ARG A CA 1
ATOM 668 C C . ARG A 1 84 ? 1.452 -14.909 15.582 1.00 57.97 84 ARG A C 1
ATOM 670 O O . ARG A 1 84 ? 2.049 -13.838 15.574 1.00 57.97 84 ARG A O 1
ATOM 677 N N . ASN A 1 85 ? 0.396 -15.186 14.833 1.00 67.12 85 ASN A N 1
ATOM 678 C CA . ASN A 1 85 ? -0.240 -14.205 13.979 1.00 67.12 85 ASN A CA 1
ATOM 679 C C . ASN A 1 85 ? -0.799 -13.048 14.836 1.00 67.12 85 ASN A C 1
ATOM 681 O O . ASN A 1 85 ? -1.262 -13.240 15.964 1.00 67.12 85 ASN A O 1
ATOM 685 N N . VAL A 1 86 ? -0.718 -11.833 14.300 1.00 67.44 86 VAL A N 1
ATOM 686 C CA . VAL A 1 86 ? -1.212 -10.584 14.901 1.00 67.44 86 VAL A CA 1
ATOM 687 C C . VAL A 1 86 ? -2.670 -10.689 15.375 1.00 67.44 86 VAL A C 1
ATOM 689 O O . VAL A 1 86 ? -2.991 -10.286 16.490 1.00 67.44 86 VAL A O 1
ATOM 692 N N . ILE A 1 87 ? -3.543 -11.283 14.562 1.00 70.94 87 ILE A N 1
ATOM 693 C CA . ILE A 1 87 ? -4.961 -11.521 14.859 1.00 70.94 87 ILE A CA 1
ATOM 694 C C . ILE A 1 87 ? -5.099 -12.477 16.046 1.00 70.94 87 ILE A C 1
ATOM 696 O O . ILE A 1 87 ? -5.883 -12.209 16.951 1.00 70.94 87 ILE A O 1
ATOM 700 N N . ASP A 1 88 ? -4.314 -13.557 16.090 1.00 73.75 88 ASP A N 1
ATOM 701 C CA . ASP A 1 88 ? -4.350 -14.503 17.214 1.00 73.75 88 ASP A CA 1
ATOM 702 C C . ASP A 1 88 ? -3.892 -13.839 18.513 1.00 73.75 88 ASP A C 1
ATOM 704 O O . ASP A 1 88 ? -4.417 -14.140 19.582 1.00 73.75 88 ASP A O 1
ATOM 708 N N . THR A 1 89 ? -2.936 -12.914 18.418 1.00 71.88 89 THR A N 1
ATOM 709 C CA . THR A 1 89 ? -2.473 -12.122 19.560 1.00 71.88 89 THR A CA 1
ATOM 710 C C . THR A 1 89 ? -3.573 -11.178 20.044 1.00 71.88 89 THR A C 1
ATOM 712 O O . THR A 1 89 ? -3.898 -11.189 21.227 1.00 71.88 89 THR A O 1
ATOM 715 N N . ALA A 1 90 ? -4.225 -10.442 19.140 1.00 70.50 90 ALA A N 1
ATOM 716 C CA . ALA A 1 90 ? -5.353 -9.576 19.486 1.00 70.50 90 ALA A CA 1
ATOM 717 C C . ALA A 1 90 ? -6.517 -10.361 20.123 1.00 70.50 90 ALA A C 1
ATOM 719 O O . ALA A 1 90 ? -7.055 -9.941 21.143 1.00 70.50 90 ALA A O 1
ATOM 720 N N . LEU A 1 91 ? -6.857 -11.535 19.579 1.00 80.19 91 LEU A N 1
ATOM 721 C CA . LEU A 1 91 ? -7.902 -12.419 20.114 1.00 80.19 91 LEU A CA 1
ATOM 722 C C . LEU A 1 91 ? -7.558 -13.042 21.476 1.00 80.19 91 LEU A C 1
ATOM 724 O O . LEU A 1 91 ? -8.458 -13.521 22.164 1.00 80.19 91 LEU A O 1
ATOM 728 N N . GLN A 1 92 ? -6.279 -13.102 21.847 1.00 79.62 92 GLN A N 1
ATOM 729 C CA . GLN A 1 92 ? -5.834 -13.608 23.149 1.00 79.62 92 GLN A CA 1
ATOM 730 C C . GLN A 1 92 ? -5.736 -12.507 24.204 1.00 79.62 92 GLN A C 1
ATOM 732 O O . GLN A 1 92 ? -5.913 -12.787 25.386 1.00 79.62 92 GLN A O 1
ATOM 737 N N . GLU A 1 93 ? -5.414 -11.285 23.789 1.00 78.62 93 GLU A N 1
ATOM 738 C CA . GLU A 1 93 ? -5.055 -10.199 24.700 1.00 78.62 93 GLU A CA 1
ATOM 739 C C . GLU A 1 93 ? -6.190 -9.209 24.979 1.00 78.62 93 GLU A C 1
ATOM 741 O O . GLU A 1 93 ? -6.227 -8.620 26.059 1.00 78.62 93 GLU A O 1
ATOM 746 N N . ILE A 1 94 ? -7.132 -9.040 24.045 1.00 84.12 94 ILE A N 1
ATOM 747 C CA . ILE A 1 94 ? -8.340 -8.246 24.286 1.00 84.12 94 ILE A CA 1
ATOM 748 C C . ILE A 1 94 ? -9.246 -9.007 25.259 1.00 84.12 94 ILE A C 1
ATOM 750 O O . ILE A 1 94 ? -9.504 -10.202 25.097 1.00 84.12 94 ILE A O 1
ATOM 754 N N . LYS A 1 95 ? -9.765 -8.304 26.268 1.00 85.81 95 LYS A N 1
ATOM 755 C CA . LYS A 1 95 ? -10.737 -8.861 27.213 1.00 85.81 95 LYS A CA 1
ATOM 756 C C . LYS A 1 95 ? -12.135 -8.805 26.600 1.00 85.81 95 LYS A C 1
ATOM 758 O O . LYS A 1 95 ? -12.601 -7.741 26.190 1.00 85.81 95 LYS A O 1
ATOM 763 N N . TYR A 1 96 ? -12.804 -9.953 26.555 1.00 88.25 96 TYR A N 1
ATOM 764 C CA . TYR A 1 96 ? -14.166 -10.090 26.040 1.00 88.25 96 TYR A CA 1
ATOM 765 C C . TYR A 1 96 ? -15.103 -10.517 27.161 1.00 88.25 96 TYR A C 1
ATOM 767 O O . TYR A 1 96 ? -14.847 -11.531 27.812 1.00 88.25 96 TYR A O 1
ATOM 775 N N . ASN A 1 97 ? -16.211 -9.799 27.332 1.00 87.62 97 ASN A N 1
ATOM 776 C CA . ASN A 1 97 ? -17.240 -10.195 28.298 1.00 87.62 97 ASN A CA 1
ATOM 777 C C . ASN A 1 97 ? -18.294 -11.129 27.675 1.00 87.62 97 ASN A C 1
ATOM 779 O O . ASN A 1 97 ? -19.046 -11.779 28.399 1.00 87.62 97 ASN A O 1
ATOM 783 N N . ASP A 1 98 ? -18.327 -11.242 26.341 1.00 89.69 98 ASP A N 1
ATOM 784 C CA . ASP A 1 98 ? -19.259 -12.101 25.610 1.00 89.69 98 ASP A CA 1
ATOM 785 C C . ASP A 1 98 ? -18.730 -12.552 24.229 1.00 89.69 98 ASP A C 1
ATOM 787 O O . ASP A 1 98 ? -17.834 -11.946 23.634 1.00 89.69 98 ASP A O 1
ATOM 791 N N . GLU A 1 99 ? -19.317 -13.625 23.686 1.00 90.38 99 GLU A N 1
ATOM 792 C CA . GLU A 1 99 ? -18.934 -14.189 22.380 1.00 90.38 99 GLU A CA 1
ATOM 793 C C . GLU A 1 99 ? -19.250 -13.259 21.196 1.00 90.38 99 GLU A C 1
ATOM 795 O O . GLU A 1 99 ? -18.578 -13.310 20.165 1.00 90.38 99 GLU A O 1
ATOM 800 N N . ALA A 1 100 ? -20.247 -12.375 21.311 1.00 90.25 100 ALA A N 1
ATOM 801 C CA . ALA A 1 100 ? -20.577 -11.440 20.238 1.00 90.25 100 ALA A CA 1
ATOM 802 C C . ALA A 1 100 ? -19.542 -10.309 20.110 1.00 90.25 100 ALA A C 1
ATOM 804 O O . ALA A 1 100 ? -19.336 -9.814 18.996 1.00 90.25 100 ALA A O 1
ATOM 805 N N . ALA A 1 101 ? -18.885 -9.920 21.205 1.00 89.75 101 ALA A N 1
ATOM 806 C CA . ALA A 1 101 ? -17.738 -9.013 21.213 1.00 89.75 101 ALA A CA 1
ATOM 807 C C . ALA A 1 101 ? -16.492 -9.668 20.595 1.00 89.75 101 ALA A C 1
ATOM 809 O O . ALA A 1 101 ? -15.780 -9.044 19.804 1.00 89.75 101 ALA A O 1
ATOM 810 N N . LYS A 1 102 ? -16.264 -10.954 20.877 1.00 88.38 102 LYS A N 1
ATOM 811 C CA . LYS A 1 102 ? -15.172 -11.726 20.266 1.00 88.38 102 LYS A CA 1
ATOM 812 C C . LYS A 1 102 ? -15.348 -11.881 18.752 1.00 88.38 102 LYS A C 1
ATOM 814 O O . LYS A 1 102 ? -14.414 -11.631 17.988 1.00 88.38 102 LYS A O 1
ATOM 819 N N . GLU A 1 103 ? -16.558 -12.218 18.304 1.00 90.31 103 GLU A N 1
ATOM 820 C CA . GLU A 1 103 ? -16.881 -12.332 16.876 1.00 90.31 103 GLU A CA 1
ATOM 821 C C . GLU A 1 103 ? -16.774 -10.982 16.146 1.00 90.31 103 GLU A C 1
ATOM 823 O O . GLU A 1 103 ? -16.377 -10.938 14.978 1.00 90.31 103 GLU A O 1
ATOM 828 N N . LEU A 1 104 ? -17.068 -9.864 16.827 1.00 89.44 104 LEU A N 1
ATOM 829 C CA . LEU A 1 104 ? -16.858 -8.524 16.277 1.00 89.44 104 LEU A CA 1
ATOM 830 C C . LEU A 1 104 ? -15.384 -8.290 15.941 1.00 89.44 104 LEU A C 1
ATOM 832 O O . LEU A 1 104 ? -15.086 -7.897 14.814 1.00 89.44 104 LEU A O 1
ATOM 836 N N . VAL A 1 105 ? -14.473 -8.530 16.891 1.00 86.69 105 VAL A N 1
ATOM 837 C CA . VAL A 1 105 ? -13.034 -8.311 16.665 1.00 86.69 105 VAL A CA 1
ATOM 838 C C . VAL A 1 105 ? -12.539 -9.174 15.518 1.00 86.69 105 VAL A C 1
ATOM 840 O O . VAL A 1 105 ? -11.906 -8.653 14.604 1.00 86.69 105 VAL A O 1
ATOM 843 N N . LYS A 1 106 ? -12.917 -10.454 15.498 1.00 86.00 106 LYS A N 1
ATOM 844 C CA . LYS A 1 106 ? -12.587 -11.354 14.391 1.00 86.00 106 LYS A CA 1
ATOM 845 C C . LYS A 1 106 ? -13.075 -10.809 13.042 1.00 86.00 106 LYS A C 1
ATOM 847 O O . LYS A 1 106 ? -12.291 -10.706 12.102 1.00 86.00 106 LYS A O 1
ATOM 852 N N . THR A 1 107 ? -14.339 -10.386 12.965 1.00 85.94 107 THR A N 1
ATOM 853 C CA . THR A 1 107 ? -14.929 -9.823 11.739 1.00 85.94 107 THR A CA 1
ATOM 854 C C . THR A 1 107 ? -14.213 -8.546 11.290 1.00 85.94 107 THR A C 1
ATOM 856 O O . THR A 1 107 ? -14.004 -8.343 10.094 1.00 85.94 107 THR A O 1
ATOM 859 N N . ILE A 1 108 ? -13.847 -7.662 12.226 1.00 83.38 108 ILE A N 1
ATOM 860 C CA . ILE A 1 108 ? -13.117 -6.422 11.924 1.00 83.38 108 ILE A CA 1
ATOM 861 C C . ILE A 1 108 ? -11.721 -6.750 11.394 1.00 83.38 108 ILE A C 1
ATOM 863 O O . ILE A 1 108 ? -11.331 -6.207 10.363 1.00 83.38 108 ILE A O 1
ATOM 867 N N . SER A 1 109 ? -10.994 -7.663 12.041 1.00 80.25 109 SER A N 1
ATOM 868 C CA . SER A 1 109 ? -9.670 -8.096 11.589 1.00 80.25 109 SER A CA 1
ATOM 869 C C . SER A 1 109 ? -9.717 -8.672 10.171 1.00 80.25 109 SER A C 1
ATOM 871 O O . SER A 1 109 ? -8.938 -8.256 9.316 1.00 80.25 109 SER A O 1
ATOM 873 N N . GLU A 1 110 ? -10.673 -9.558 9.884 1.00 81.12 110 GLU A N 1
ATOM 874 C CA . GLU A 1 110 ? -10.864 -10.139 8.547 1.00 81.12 110 GLU A CA 1
ATOM 875 C C . GLU A 1 110 ? -11.222 -9.074 7.500 1.00 81.12 110 GLU A C 1
ATOM 877 O O . GLU A 1 110 ? -10.659 -9.057 6.404 1.00 81.12 110 GLU A O 1
ATOM 882 N N . ARG A 1 111 ? -12.121 -8.138 7.831 1.00 80.56 111 ARG A N 1
ATOM 883 C CA . ARG A 1 111 ? -12.491 -7.041 6.923 1.00 80.56 111 ARG A CA 1
ATOM 884 C C . ARG A 1 111 ? -11.349 -6.074 6.663 1.00 80.56 111 ARG A C 1
ATOM 886 O O . ARG A 1 111 ? -11.234 -5.594 5.538 1.00 80.56 111 ARG A O 1
ATOM 893 N N . ASN A 1 112 ? -10.518 -5.791 7.660 1.00 73.94 112 ASN A N 1
ATOM 894 C CA . ASN A 1 112 ? -9.344 -4.943 7.487 1.00 73.94 112 ASN A CA 1
ATOM 895 C C . ASN A 1 112 ? -8.358 -5.604 6.519 1.00 73.94 112 ASN A C 1
ATOM 897 O O . ASN A 1 112 ? -7.938 -4.965 5.555 1.00 73.94 112 ASN A O 1
ATOM 901 N N . VAL A 1 113 ? -8.087 -6.904 6.695 1.00 78.69 113 VAL A N 1
ATOM 902 C CA . VAL A 1 113 ? -7.284 -7.693 5.745 1.00 78.69 113 VAL A CA 1
ATOM 903 C C . VAL A 1 113 ? -7.876 -7.629 4.337 1.00 78.69 113 VAL A C 1
ATOM 905 O O . VAL A 1 113 ? -7.152 -7.323 3.388 1.00 78.69 113 VAL A O 1
ATOM 908 N N . HIS A 1 114 ? -9.184 -7.838 4.183 1.00 78.00 114 HIS A N 1
ATOM 909 C CA . HIS A 1 114 ? -9.853 -7.726 2.884 1.00 78.00 114 HIS A CA 1
ATOM 910 C C . HIS A 1 114 ? -9.726 -6.327 2.267 1.00 78.00 114 HIS A C 1
ATOM 912 O O . HIS A 1 114 ? -9.308 -6.208 1.120 1.00 78.00 114 HIS A O 1
ATOM 918 N N . LYS A 1 115 ? -9.988 -5.252 3.024 1.00 74.44 115 LYS A N 1
ATOM 919 C CA . LYS A 1 115 ? -9.908 -3.863 2.529 1.00 74.44 115 LYS A CA 1
ATOM 920 C C . LYS A 1 115 ? -8.529 -3.541 1.941 1.00 74.44 115 LYS A C 1
ATOM 922 O O . LYS A 1 115 ? -8.449 -2.846 0.929 1.00 74.44 115 LYS A O 1
ATOM 927 N N . ILE A 1 116 ? -7.466 -4.059 2.554 1.00 71.81 116 ILE A N 1
ATOM 928 C CA . ILE A 1 116 ? -6.081 -3.850 2.112 1.00 71.81 116 ILE A CA 1
ATOM 929 C C . ILE A 1 116 ? -5.734 -4.747 0.915 1.00 71.81 116 ILE A C 1
ATOM 931 O O . ILE A 1 116 ? -5.070 -4.303 -0.021 1.00 71.81 116 ILE A O 1
ATOM 935 N N . THR A 1 117 ? -6.181 -6.004 0.917 1.00 81.06 117 THR A N 1
ATOM 936 C CA . THR A 1 117 ? -5.782 -7.006 -0.090 1.00 81.06 117 THR A CA 1
ATOM 937 C C . THR A 1 117 ? -6.629 -6.980 -1.367 1.00 81.06 117 THR A C 1
ATOM 939 O O . THR A 1 117 ? -6.106 -7.283 -2.435 1.00 81.06 117 THR A O 1
ATOM 942 N N . ASP A 1 118 ? -7.899 -6.569 -1.308 1.00 76.81 118 ASP A N 1
ATOM 943 C CA . ASP A 1 118 ? -8.826 -6.627 -2.451 1.00 76.81 118 ASP A CA 1
ATOM 944 C C . ASP A 1 118 ? -8.439 -5.659 -3.586 1.00 76.81 118 ASP A C 1
ATOM 946 O O . ASP A 1 118 ? -8.640 -5.960 -4.765 1.00 76.81 118 ASP A O 1
ATOM 950 N N . ASN A 1 119 ? -7.863 -4.500 -3.245 1.00 68.69 119 ASN A N 1
ATOM 951 C CA . ASN A 1 119 ? -7.526 -3.440 -4.207 1.00 68.69 119 ASN A CA 1
ATOM 952 C C . ASN A 1 119 ? -6.027 -3.333 -4.508 1.00 68.69 119 ASN A C 1
ATOM 954 O O . ASN A 1 119 ? -5.607 -2.488 -5.300 1.00 68.69 119 ASN A O 1
ATOM 958 N N . THR A 1 120 ? -5.201 -4.173 -3.891 1.00 77.06 120 THR A N 1
ATOM 959 C CA . THR A 1 120 ? -3.747 -4.118 -4.044 1.00 77.06 120 THR A CA 1
ATOM 960 C C . THR A 1 120 ? -3.200 -5.477 -4.457 1.00 77.06 120 THR A C 1
ATOM 962 O O . THR A 1 120 ? -3.916 -6.467 -4.564 1.00 77.06 120 THR A O 1
ATOM 965 N N . SER A 1 121 ? -1.900 -5.539 -4.745 1.00 78.75 121 SER A N 1
ATOM 966 C CA . SER A 1 121 ? -1.219 -6.832 -4.884 1.00 78.75 121 SER A CA 1
ATOM 967 C C . SER A 1 121 ? -0.545 -7.291 -3.596 1.00 78.75 121 SER A C 1
ATOM 969 O O . SER A 1 121 ? 0.221 -8.253 -3.624 1.00 78.75 121 SER A O 1
ATOM 971 N N . ILE A 1 122 ? -0.798 -6.590 -2.492 1.00 81.94 122 ILE A N 1
ATOM 972 C CA . ILE A 1 122 ? -0.311 -6.968 -1.176 1.00 81.94 122 ILE A CA 1
ATOM 973 C C . ILE A 1 122 ? -1.178 -8.104 -0.648 1.00 81.94 122 ILE A C 1
ATOM 975 O O . ILE A 1 122 ? -2.387 -8.148 -0.855 1.00 81.94 122 ILE A O 1
ATOM 979 N N . THR A 1 123 ? -0.531 -9.045 0.018 1.00 82.94 123 THR A N 1
ATOM 980 C CA . THR A 1 123 ? -1.148 -10.230 0.605 1.00 82.94 123 THR A CA 1
ATOM 981 C C . THR A 1 123 ? -0.902 -10.235 2.099 1.00 82.94 123 THR A C 1
ATOM 983 O O . THR A 1 123 ? 0.202 -9.912 2.532 1.00 82.94 123 THR A O 1
ATOM 986 N N . PHE A 1 124 ? -1.894 -10.647 2.877 1.00 80.00 124 PHE A N 1
ATOM 987 C CA . PHE A 1 124 ? -1.713 -10.940 4.291 1.00 80.00 124 PHE A CA 1
ATOM 988 C C . PHE A 1 124 ? -1.270 -12.392 4.463 1.00 80.00 124 PHE A C 1
ATOM 990 O O . PHE A 1 124 ? -1.914 -13.306 3.943 1.00 80.00 124 PHE A O 1
ATOM 997 N N . ASP A 1 125 ? -0.172 -12.609 5.172 1.00 76.94 125 ASP A N 1
ATOM 998 C CA . ASP A 1 125 ? 0.297 -13.940 5.529 1.00 76.94 125 ASP A CA 1
ATOM 999 C C . ASP A 1 125 ? -0.216 -14.298 6.926 1.00 76.94 125 ASP A C 1
ATOM 1001 O O . ASP A 1 125 ? 0.228 -13.765 7.937 1.00 76.94 125 ASP A O 1
ATOM 1005 N N . ALA A 1 126 ? -1.179 -15.218 6.981 1.00 72.50 126 ALA A N 1
ATOM 1006 C CA . ALA A 1 126 ? -1.808 -15.636 8.230 1.00 72.50 126 ALA A CA 1
ATOM 1007 C C . ALA A 1 126 ? -0.862 -16.397 9.177 1.00 72.50 126 ALA A C 1
ATOM 1009 O O . ALA A 1 126 ? -1.227 -16.629 10.325 1.00 72.50 126 ALA A O 1
ATOM 1010 N N . SER A 1 127 ? 0.324 -16.815 8.721 1.00 69.44 127 SER A N 1
ATOM 1011 C CA . SER A 1 127 ? 1.280 -17.536 9.568 1.00 69.44 127 SER A CA 1
ATOM 1012 C C . SER A 1 127 ? 2.112 -16.608 10.452 1.00 69.44 127 SER A C 1
ATOM 1014 O O . SER A 1 127 ? 2.413 -16.970 11.588 1.00 69.44 127 SER A O 1
ATOM 1016 N N . ASP A 1 128 ? 2.451 -15.414 9.963 1.00 70.19 128 ASP A N 1
ATOM 1017 C CA . ASP A 1 128 ? 3.214 -14.404 10.707 1.00 70.19 128 ASP A CA 1
ATOM 1018 C C . ASP A 1 128 ? 2.429 -13.106 10.962 1.00 70.19 128 ASP A C 1
ATOM 1020 O O . ASP A 1 128 ? 2.882 -12.251 11.718 1.00 70.19 128 ASP A O 1
ATOM 1024 N N . GLY A 1 129 ? 1.220 -12.984 10.409 1.00 69.25 129 GLY A N 1
ATOM 1025 C CA . GLY A 1 129 ? 0.342 -11.834 10.586 1.00 69.25 129 GLY A CA 1
ATOM 1026 C C . GLY A 1 129 ? 0.782 -10.598 9.804 1.00 69.25 129 GLY A C 1
ATOM 1027 O O . GLY A 1 129 ? 0.441 -9.488 10.209 1.00 69.25 129 GLY A O 1
ATOM 1028 N N . LEU A 1 130 ? 1.567 -10.762 8.732 1.00 74.81 130 LEU A N 1
ATOM 1029 C CA . LEU A 1 130 ? 2.203 -9.649 8.026 1.00 74.81 130 LEU A CA 1
ATOM 1030 C C . LEU A 1 130 ? 1.586 -9.377 6.662 1.00 74.81 130 LEU A C 1
ATOM 1032 O O . LEU A 1 130 ? 1.362 -10.288 5.863 1.00 74.81 130 LEU A O 1
ATOM 1036 N N . PHE A 1 131 ? 1.415 -8.095 6.342 1.00 78.88 131 PHE A N 1
ATOM 1037 C CA . PHE A 1 131 ? 1.183 -7.668 4.968 1.00 78.88 131 PHE A CA 1
ATOM 1038 C C . PHE A 1 131 ? 2.496 -7.681 4.184 1.00 78.88 131 PHE A C 1
ATOM 1040 O O . PHE A 1 131 ? 3.503 -7.094 4.582 1.00 78.88 131 PHE A O 1
ATOM 1047 N N . LYS A 1 132 ? 2.478 -8.362 3.041 1.00 82.44 132 LYS A N 1
ATOM 1048 C CA . LYS A 1 132 ? 3.628 -8.561 2.161 1.00 82.44 132 LYS A CA 1
ATOM 1049 C C . LYS A 1 132 ? 3.280 -8.095 0.763 1.00 82.44 132 LYS A C 1
ATOM 1051 O O . LYS A 1 132 ? 2.219 -8.413 0.234 1.00 82.44 132 LYS A O 1
ATOM 1056 N N . THR A 1 133 ? 4.195 -7.377 0.130 1.00 83.50 133 THR A N 1
ATOM 1057 C CA . THR A 1 133 ? 4.120 -7.139 -1.316 1.00 83.50 133 THR A CA 1
ATOM 1058 C C . THR A 1 133 ? 4.394 -8.448 -2.064 1.00 83.50 133 THR A C 1
ATOM 1060 O O . THR A 1 133 ? 4.948 -9.384 -1.478 1.00 83.50 133 THR A O 1
ATOM 1063 N N . PRO A 1 134 ? 4.142 -8.525 -3.385 1.00 82.19 134 PRO A N 1
ATOM 1064 C CA . PRO A 1 134 ? 4.516 -9.698 -4.177 1.00 82.19 134 PRO A CA 1
ATOM 1065 C C . PRO A 1 134 ? 6.008 -10.059 -4.130 1.00 82.19 134 PRO A C 1
ATOM 1067 O O . PRO A 1 134 ? 6.390 -11.131 -4.600 1.00 82.19 134 PRO A O 1
ATOM 1070 N N . LEU A 1 135 ? 6.860 -9.146 -3.651 1.00 84.25 135 LEU A N 1
ATOM 1071 C CA . LEU A 1 135 ? 8.303 -9.337 -3.562 1.00 84.25 135 LEU A CA 1
ATOM 1072 C C . LEU A 1 135 ? 8.814 -9.543 -2.129 1.00 84.25 135 LEU A C 1
ATOM 1074 O O . LEU A 1 135 ? 9.967 -9.943 -2.001 1.00 84.25 135 LEU A O 1
ATOM 1078 N N . GLY A 1 136 ? 7.994 -9.311 -1.095 1.00 84.44 136 GLY A N 1
ATOM 1079 C CA . GLY A 1 136 ? 8.377 -9.465 0.314 1.00 84.44 136 GLY A CA 1
ATOM 1080 C C . GLY A 1 136 ? 7.845 -8.361 1.232 1.00 84.44 136 GLY A C 1
ATOM 1081 O O . GLY A 1 136 ? 6.946 -7.598 0.861 1.00 84.44 136 GLY A O 1
ATOM 1082 N N . ILE A 1 137 ? 8.409 -8.286 2.437 1.00 84.31 137 ILE A N 1
ATOM 1083 C CA . ILE A 1 137 ? 8.047 -7.312 3.475 1.00 84.31 137 ILE A CA 1
ATOM 1084 C C . ILE A 1 137 ? 8.769 -5.998 3.181 1.00 84.31 137 ILE A C 1
ATOM 1086 O O . ILE A 1 137 ? 9.972 -6.003 2.938 1.00 84.31 137 ILE A O 1
ATOM 1090 N N . VAL A 1 138 ? 8.055 -4.874 3.190 1.00 85.06 138 VAL A N 1
ATOM 1091 C CA . VAL A 1 138 ? 8.672 -3.552 3.003 1.00 85.06 138 VAL A CA 1
ATOM 1092 C C . VAL A 1 138 ? 9.237 -3.070 4.337 1.00 85.06 138 VAL A C 1
ATOM 1094 O O . VAL A 1 138 ? 8.568 -3.169 5.362 1.00 85.06 138 VAL A O 1
ATOM 1097 N N . LYS A 1 139 ? 10.454 -2.527 4.324 1.00 88.19 139 LYS A N 1
ATOM 1098 C CA . LYS A 1 139 ? 11.079 -1.886 5.488 1.00 88.19 139 LYS A CA 1
ATOM 1099 C C . LYS A 1 139 ? 10.286 -0.664 5.937 1.00 88.19 139 LYS A C 1
ATOM 1101 O O . LYS A 1 139 ? 9.786 0.077 5.092 1.00 88.19 139 LYS A O 1
ATOM 1106 N N . ARG A 1 140 ? 10.292 -0.384 7.242 1.00 89.00 140 ARG A N 1
ATOM 1107 C CA . ARG A 1 140 ? 9.695 0.822 7.844 1.00 89.00 140 ARG A CA 1
ATOM 1108 C C . ARG A 1 140 ? 10.102 2.105 7.120 1.00 89.00 140 ARG A C 1
ATOM 1110 O O . ARG A 1 140 ? 9.239 2.814 6.619 1.00 89.00 140 ARG A O 1
ATOM 1117 N N . GLU A 1 141 ? 11.408 2.314 6.952 1.00 91.38 141 GLU A N 1
ATOM 1118 C CA . GLU A 1 141 ? 11.962 3.470 6.229 1.00 91.38 141 GLU A CA 1
ATOM 1119 C C . GLU A 1 141 ? 11.405 3.592 4.798 1.00 91.38 141 GLU A C 1
ATOM 1121 O O . GLU A 1 141 ? 11.220 4.687 4.269 1.00 91.38 141 GLU A O 1
ATOM 1126 N N . GLY A 1 142 ? 11.123 2.456 4.150 1.00 91.94 142 GLY A N 1
ATOM 1127 C CA . GLY A 1 142 ? 10.494 2.427 2.836 1.00 91.94 142 GLY A CA 1
ATOM 1128 C C . GLY A 1 142 ? 9.030 2.845 2.883 1.00 91.94 142 GLY A C 1
ATOM 1129 O O . GLY A 1 142 ? 8.601 3.643 2.054 1.00 91.94 142 GLY A O 1
ATOM 1130 N N . VAL A 1 143 ? 8.266 2.355 3.857 1.00 92.19 143 VAL A N 1
ATOM 1131 C CA . VAL A 1 143 ? 6.856 2.736 4.025 1.00 92.19 143 VAL A CA 1
ATOM 1132 C C . VAL A 1 143 ? 6.725 4.234 4.313 1.00 92.19 143 VAL A C 1
ATOM 1134 O O . VAL A 1 143 ? 5.945 4.909 3.647 1.00 92.19 143 VAL A O 1
ATOM 1137 N N . GLU A 1 144 ? 7.539 4.777 5.216 1.00 94.38 144 GLU A N 1
ATOM 1138 C CA . GLU A 1 144 ? 7.552 6.209 5.554 1.00 94.38 144 GLU A CA 1
ATOM 1139 C C . GLU A 1 144 ? 7.878 7.073 4.330 1.00 94.38 144 GLU A C 1
ATOM 1141 O O . GLU A 1 144 ? 7.119 7.976 3.973 1.00 94.38 144 GLU A O 1
ATOM 1146 N N . LYS A 1 145 ? 8.939 6.724 3.594 1.00 96.38 145 LYS A N 1
ATOM 1147 C CA . LYS A 1 145 ? 9.302 7.418 2.353 1.00 96.38 145 LYS A CA 1
ATOM 1148 C C . LYS A 1 145 ? 8.214 7.324 1.280 1.00 96.38 145 LYS A C 1
ATOM 1150 O O . LYS A 1 145 ? 8.035 8.247 0.486 1.00 96.38 145 LYS A O 1
ATOM 1155 N N . ALA A 1 146 ? 7.494 6.208 1.215 1.00 96.25 146 ALA A N 1
ATOM 1156 C CA . ALA A 1 146 ? 6.375 6.054 0.295 1.00 96.25 146 ALA A CA 1
ATOM 1157 C C . ALA A 1 146 ? 5.215 6.999 0.652 1.00 96.25 146 ALA A C 1
ATOM 1159 O O . ALA A 1 146 ? 4.643 7.605 -0.252 1.00 96.25 146 ALA A O 1
ATOM 1160 N N . ILE A 1 147 ? 4.913 7.180 1.943 1.00 97.06 147 ILE A N 1
ATOM 1161 C CA . ILE A 1 147 ? 3.901 8.135 2.430 1.00 97.06 147 ILE A CA 1
ATOM 1162 C C . ILE A 1 147 ? 4.295 9.575 2.079 1.00 97.06 147 ILE A C 1
ATOM 1164 O O . ILE A 1 147 ? 3.458 10.338 1.594 1.00 97.06 147 ILE A O 1
ATOM 1168 N N . GLU A 1 148 ? 5.568 9.940 2.252 1.00 97.69 148 GLU A N 1
ATOM 1169 C CA . GLU A 1 148 ? 6.083 11.255 1.843 1.00 97.69 148 GLU A CA 1
ATOM 1170 C C . GLU A 1 148 ? 5.872 11.500 0.342 1.00 97.69 148 GLU A C 1
ATOM 1172 O O . GLU A 1 148 ? 5.335 12.535 -0.055 1.00 97.69 148 GLU A O 1
ATOM 1177 N N . LEU A 1 149 ? 6.223 10.521 -0.502 1.00 98.00 149 LEU A N 1
ATOM 1178 C CA . LEU A 1 149 ? 6.025 10.608 -1.952 1.00 98.00 149 LEU A CA 1
ATOM 1179 C C . LEU A 1 149 ? 4.547 10.754 -2.331 1.00 98.00 149 LEU A C 1
ATOM 1181 O O . LEU A 1 149 ? 4.236 11.517 -3.244 1.00 98.00 149 LEU A O 1
ATOM 1185 N N . LEU A 1 150 ? 3.635 10.060 -1.643 1.00 97.81 150 LEU A N 1
ATOM 1186 C CA . LEU A 1 150 ? 2.193 10.227 -1.855 1.00 97.81 150 LEU A CA 1
ATOM 1187 C C . LEU A 1 150 ? 1.745 11.656 -1.533 1.00 97.81 150 LEU A C 1
ATOM 1189 O O . LEU A 1 150 ? 0.994 12.241 -2.311 1.00 97.81 150 LEU A O 1
ATOM 1193 N N . GLY A 1 151 ? 2.254 12.238 -0.443 1.00 97.81 151 GLY A N 1
ATOM 1194 C CA . GLY A 1 151 ? 2.002 13.635 -0.090 1.00 97.81 151 GLY A CA 1
ATOM 1195 C C . GLY A 1 151 ? 2.529 14.627 -1.131 1.00 97.81 151 GLY A C 1
ATOM 1196 O O . GLY A 1 151 ? 1.864 15.620 -1.420 1.00 97.81 151 GLY A O 1
ATOM 1197 N N . GLU A 1 152 ? 3.685 14.362 -1.744 1.00 98.19 152 GLU A N 1
ATOM 1198 C CA . GLU A 1 152 ? 4.189 15.186 -2.852 1.00 98.19 152 GLU A CA 1
ATOM 1199 C C . GLU A 1 152 ? 3.326 15.055 -4.113 1.00 98.19 152 GLU A C 1
ATOM 1201 O O . GLU A 1 152 ? 3.001 16.066 -4.734 1.00 98.19 152 GLU A O 1
ATOM 1206 N N . ILE A 1 153 ? 2.896 13.839 -4.471 1.00 97.81 153 ILE A N 1
ATOM 1207 C CA . ILE A 1 153 ? 2.007 13.601 -5.623 1.00 97.81 153 ILE A CA 1
ATOM 1208 C C . ILE A 1 153 ? 0.683 14.344 -5.443 1.00 97.81 153 ILE A C 1
ATOM 1210 O O . ILE A 1 153 ? 0.210 15.003 -6.371 1.00 97.81 153 ILE A O 1
ATOM 1214 N N . GLU A 1 154 ? 0.104 14.271 -4.245 1.00 97.31 154 GLU A N 1
ATOM 1215 C CA . GLU A 1 154 ? -1.181 14.877 -3.898 1.00 97.31 154 GLU A CA 1
ATOM 1216 C C . GLU A 1 154 ? -1.223 16.385 -4.188 1.00 97.31 154 GLU A C 1
ATOM 1218 O O . GLU A 1 154 ? -2.222 16.888 -4.704 1.00 97.31 154 GLU A O 1
ATOM 1223 N N . LYS A 1 155 ? -0.108 17.102 -3.990 1.00 97.88 155 LYS A N 1
ATOM 1224 C CA . LYS A 1 155 ? 0.003 18.542 -4.299 1.00 97.88 155 LYS A CA 1
ATOM 1225 C C . LYS A 1 155 ? -0.254 18.863 -5.776 1.00 97.88 155 LYS A C 1
ATOM 1227 O O . LYS A 1 155 ? -0.711 19.961 -6.095 1.00 97.88 155 LYS A O 1
ATOM 1232 N N . PHE A 1 156 ? 0.027 17.928 -6.684 1.00 97.44 156 PHE A N 1
ATOM 1233 C CA . PHE A 1 156 ? -0.148 18.118 -8.125 1.00 97.44 156 PHE A CA 1
ATOM 1234 C C . PHE A 1 156 ? -1.534 17.703 -8.633 1.00 97.44 156 PHE A C 1
ATOM 1236 O O . PHE A 1 156 ? -1.952 18.179 -9.693 1.00 97.44 156 PHE A O 1
ATOM 1243 N N . ILE A 1 157 ? -2.268 16.865 -7.893 1.00 96.56 157 ILE A N 1
ATOM 1244 C CA . ILE A 1 157 ? -3.553 16.291 -8.328 1.00 96.56 157 ILE A CA 1
ATOM 1245 C C . ILE A 1 157 ? -4.612 17.355 -8.671 1.00 96.56 157 ILE A C 1
ATOM 1247 O O . ILE A 1 157 ? -5.233 17.220 -9.733 1.00 96.56 157 ILE A O 1
ATOM 1251 N N . PRO A 1 158 ? -4.829 18.427 -7.877 1.00 96.81 158 PRO A N 1
ATOM 1252 C CA . PRO A 1 158 ? -5.833 19.440 -8.211 1.00 96.81 158 PRO A CA 1
ATOM 1253 C C . PRO A 1 158 ? -5.528 20.152 -9.532 1.00 96.81 158 PRO A C 1
ATOM 1255 O O . PRO A 1 158 ? -6.392 20.251 -10.404 1.00 96.81 158 PRO A O 1
ATOM 1258 N N . SER A 1 159 ? -4.276 20.581 -9.710 1.00 96.06 159 SER A N 1
ATOM 1259 C CA . SER A 1 159 ? -3.817 21.271 -10.922 1.00 96.06 159 SER A CA 1
ATOM 1260 C C . SER A 1 159 ? -3.865 20.356 -12.144 1.00 96.06 159 SER A C 1
ATOM 1262 O O . SER A 1 159 ? -4.307 20.773 -13.214 1.00 96.06 159 SER A O 1
ATOM 1264 N N . PHE A 1 160 ? -3.464 19.091 -11.984 1.00 95.12 160 PHE A N 1
ATOM 1265 C CA . PHE A 1 160 ? -3.591 18.079 -13.028 1.00 95.12 160 PHE A CA 1
ATOM 1266 C C . PHE A 1 160 ? -5.051 17.893 -13.451 1.00 95.12 160 PHE A C 1
ATOM 1268 O O . PHE A 1 160 ? -5.349 17.922 -14.641 1.00 95.12 160 PHE A O 1
ATOM 1275 N N . THR A 1 161 ? -5.961 17.737 -12.488 1.00 94.44 161 THR A N 1
ATOM 1276 C CA . THR A 1 161 ? -7.387 17.484 -12.746 1.00 94.44 161 THR A CA 1
ATOM 1277 C C . THR A 1 161 ? -8.044 18.660 -13.470 1.00 94.44 161 THR A C 1
ATOM 1279 O O . THR A 1 161 ? -8.746 18.456 -14.462 1.00 94.44 161 THR A O 1
ATOM 1282 N N . ASP A 1 162 ? -7.774 19.892 -13.028 1.00 95.44 162 ASP A N 1
ATOM 1283 C CA . ASP A 1 162 ? -8.264 21.110 -13.683 1.00 95.44 162 ASP A CA 1
ATOM 1284 C C . ASP A 1 162 ? -7.758 21.210 -15.130 1.00 95.44 162 ASP A C 1
ATOM 1286 O O . ASP A 1 162 ? -8.558 21.338 -16.060 1.00 95.44 162 ASP A O 1
ATOM 1290 N N . MET A 1 163 ? -6.450 21.060 -15.360 1.00 93.50 163 MET A N 1
ATOM 1291 C CA . MET A 1 163 ? -5.889 21.113 -16.715 1.00 93.50 163 MET A CA 1
ATOM 1292 C C . MET A 1 163 ? -6.384 19.965 -17.595 1.00 93.50 163 MET A C 1
ATOM 1294 O O . MET A 1 163 ? -6.702 20.175 -18.765 1.00 93.50 163 MET A O 1
ATOM 1298 N N . ARG A 1 164 ? -6.526 18.760 -17.036 1.00 90.56 164 ARG A N 1
ATOM 1299 C CA . ARG A 1 164 ? -7.059 17.602 -17.757 1.00 90.56 164 ARG A CA 1
ATOM 1300 C C . ARG A 1 164 ? -8.500 17.822 -18.204 1.00 90.56 164 ARG A C 1
ATOM 1302 O O . ARG A 1 164 ? -8.857 17.388 -19.294 1.00 90.56 164 ARG A O 1
ATOM 1309 N N . SER A 1 165 ? -9.306 18.510 -17.396 1.00 92.50 165 SER A N 1
ATOM 1310 C CA . SER A 1 165 ? -10.685 18.861 -17.757 1.00 92.50 165 SER A CA 1
ATOM 1311 C C . SER A 1 165 ? -10.759 19.873 -18.907 1.00 92.50 165 SER A C 1
ATOM 1313 O O . SER A 1 165 ? -11.680 19.813 -19.719 1.00 92.50 165 SER A O 1
ATOM 1315 N N . LYS A 1 166 ? -9.765 20.766 -19.010 1.00 93.50 166 LYS A N 1
ATOM 1316 C CA . LYS A 1 166 ? -9.636 21.766 -20.084 1.00 93.50 166 LYS A CA 1
ATOM 1317 C C . LYS A 1 166 ? -9.075 21.169 -21.375 1.00 93.50 166 LYS A C 1
ATOM 1319 O O . LYS A 1 166 ? -9.407 21.637 -22.459 1.00 93.50 166 LYS A O 1
ATOM 1324 N N . GLU A 1 167 ? -8.246 20.134 -21.257 1.00 90.44 167 GLU A N 1
ATOM 1325 C CA . GLU A 1 167 ? -7.579 19.452 -22.369 1.00 90.44 167 GLU A CA 1
ATOM 1326 C C . GLU A 1 167 ? -7.864 17.930 -22.361 1.00 90.44 167 GLU A C 1
ATOM 1328 O O . GLU A 1 167 ? -6.942 17.114 -22.207 1.00 90.44 167 GLU A O 1
ATOM 1333 N N . PRO A 1 168 ? -9.132 17.502 -22.527 1.00 86.38 168 PRO A N 1
ATOM 1334 C CA . PRO A 1 168 ? -9.502 16.086 -22.437 1.00 86.38 168 PRO A CA 1
ATOM 1335 C C . PRO A 1 168 ? -8.866 15.234 -23.548 1.00 86.38 168 PRO A C 1
ATOM 1337 O O . PRO A 1 168 ? -8.494 14.084 -23.308 1.00 86.38 168 PRO A O 1
ATOM 1340 N N . ASP A 1 169 ? -8.659 15.818 -24.732 1.00 84.56 169 ASP A N 1
ATOM 1341 C CA . ASP A 1 169 ? -8.104 15.142 -25.913 1.00 84.56 169 ASP A CA 1
ATOM 1342 C C . ASP A 1 169 ? -6.564 15.125 -25.952 1.00 84.56 169 ASP A C 1
ATOM 1344 O O . ASP A 1 169 ? -5.966 14.533 -26.858 1.00 84.56 169 ASP A O 1
ATOM 1348 N N . ALA A 1 170 ? -5.901 15.773 -24.985 1.00 85.38 170 ALA A N 1
ATOM 1349 C CA . ALA A 1 170 ? -4.445 15.779 -24.912 1.00 85.38 170 ALA A CA 1
ATOM 1350 C C . ALA A 1 170 ? -3.906 14.369 -24.636 1.00 85.38 170 ALA A C 1
ATOM 1352 O O . ALA A 1 170 ? -4.404 13.642 -23.770 1.00 85.38 170 ALA A O 1
ATOM 1353 N N . VAL A 1 171 ? -2.849 13.974 -25.341 1.00 83.00 171 VAL A N 1
ATOM 1354 C CA . VAL A 1 171 ? -2.202 12.674 -25.133 1.00 83.00 171 VAL A CA 1
ATOM 1355 C C . VAL A 1 171 ? -1.075 12.811 -24.124 1.00 83.00 171 VAL A C 1
ATOM 1357 O O . VAL A 1 171 ? -0.010 13.342 -24.420 1.00 83.00 171 VAL A O 1
ATOM 1360 N N . ILE A 1 172 ? -1.336 12.306 -22.923 1.00 79.38 172 ILE A N 1
ATOM 1361 C CA . ILE A 1 172 ? -0.490 12.520 -21.748 1.00 79.38 172 ILE A CA 1
ATOM 1362 C C . ILE A 1 172 ? 0.571 11.427 -21.588 1.00 79.38 172 ILE A C 1
ATOM 1364 O O . ILE A 1 172 ? 1.698 11.705 -21.191 1.00 79.38 172 ILE A O 1
ATOM 1368 N N . ILE A 1 173 ? 0.238 10.188 -21.959 1.00 72.00 173 ILE A N 1
ATOM 1369 C CA . ILE A 1 173 ? 1.189 9.077 -22.018 1.00 72.00 173 ILE A CA 1
ATOM 1370 C C . ILE A 1 173 ? 1.250 8.564 -23.449 1.00 72.00 173 ILE A C 1
ATOM 1372 O O . ILE A 1 173 ? 0.228 8.428 -24.124 1.00 72.00 173 ILE A O 1
ATOM 1376 N N . LYS A 1 174 ? 2.460 8.241 -23.918 1.00 64.75 174 LYS A N 1
ATOM 1377 C CA . LYS A 1 174 ? 2.664 7.541 -25.188 1.00 64.75 174 LYS A CA 1
ATOM 1378 C C . LYS A 1 174 ? 2.044 6.143 -25.118 1.00 64.75 174 LYS A C 1
ATOM 1380 O O . LYS A 1 174 ? 2.719 5.164 -24.799 1.00 64.75 174 LYS A O 1
ATOM 1385 N N . GLU A 1 175 ? 0.767 6.021 -25.461 1.00 52.66 175 GLU A N 1
ATOM 1386 C CA . GLU A 1 175 ? 0.205 4.738 -25.871 1.00 52.66 175 GLU A CA 1
ATOM 1387 C C . GLU A 1 175 ? 1.062 4.187 -27.018 1.00 52.66 175 GLU A C 1
ATOM 1389 O O . GLU A 1 175 ? 1.411 4.921 -27.951 1.00 52.66 175 GLU A O 1
ATOM 1394 N N . LEU A 1 176 ? 1.416 2.897 -26.979 1.00 42.59 176 LEU A N 1
ATOM 1395 C CA . LEU A 1 176 ? 1.953 2.271 -28.188 1.00 42.59 176 LEU A CA 1
ATOM 1396 C C . LEU A 1 176 ? 0.907 2.436 -29.290 1.00 42.59 176 LEU A C 1
ATOM 1398 O O . LEU A 1 176 ? -0.279 2.257 -29.001 1.00 42.59 176 LEU A O 1
ATOM 1402 N N . PRO A 1 177 ? 1.307 2.691 -30.549 1.00 41.88 177 PRO A N 1
ATOM 1403 C CA . PRO A 1 177 ? 0.418 2.343 -31.638 1.00 41.88 177 PRO A CA 1
ATOM 1404 C C . PRO A 1 177 ? 0.032 0.884 -31.404 1.00 41.88 177 PRO A C 1
ATOM 1406 O O . PRO A 1 177 ? 0.909 0.019 -31.275 1.00 41.88 177 PRO A O 1
ATOM 1409 N N . VAL A 1 178 ? -1.270 0.630 -31.252 1.00 39.56 178 VAL A N 1
ATOM 1410 C CA . VAL A 1 178 ? -1.809 -0.727 -31.232 1.00 39.56 178 VAL A CA 1
ATOM 1411 C C . VAL A 1 178 ? -1.121 -1.426 -32.397 1.00 39.56 178 VAL A C 1
ATOM 1413 O O . VAL A 1 178 ? -1.194 -0.937 -33.526 1.00 39.56 178 VAL A O 1
ATOM 1416 N N . ARG A 1 179 ? -0.395 -2.522 -32.144 1.00 39.66 179 ARG A N 1
ATOM 1417 C CA . ARG A 1 179 ? 0.081 -3.409 -33.214 1.00 39.66 179 ARG A CA 1
ATOM 1418 C C . ARG A 1 179 ? -1.146 -4.094 -33.828 1.00 39.66 179 ARG A C 1
ATOM 1420 O O . ARG A 1 179 ? -1.290 -5.307 -33.768 1.00 39.66 179 ARG A O 1
ATOM 1427 N N . GLY A 1 180 ? -2.074 -3.314 -34.372 1.00 40.16 180 GLY A N 1
ATOM 1428 C CA . GLY A 1 180 ? -3.044 -3.787 -35.325 1.00 40.16 180 GLY A CA 1
ATOM 1429 C C . GLY A 1 180 ? -2.226 -4.128 -36.550 1.00 40.16 180 GLY A C 1
ATOM 1430 O O . GLY A 1 180 ? -1.591 -3.249 -37.134 1.00 40.16 180 GLY A O 1
ATOM 1431 N N . GLY A 1 181 ? -2.172 -5.414 -36.898 1.00 45.34 181 GLY A N 1
ATOM 1432 C CA . GLY A 1 181 ? -1.666 -5.817 -38.202 1.00 45.34 181 GLY A CA 1
ATOM 1433 C C . GLY A 1 181 ? -2.290 -4.905 -39.252 1.00 45.34 181 GLY A C 1
ATOM 1434 O O . GLY A 1 181 ? -3.481 -4.598 -39.177 1.00 45.34 181 GLY A O 1
ATOM 1435 N N . THR A 1 182 ? -1.467 -4.396 -40.162 1.00 49.22 182 THR A N 1
ATOM 1436 C CA . THR A 1 182 ? -1.888 -3.447 -41.186 1.00 49.22 182 THR A CA 1
ATOM 1437 C C . THR A 1 182 ? -3.046 -4.061 -41.971 1.00 49.22 182 THR A C 1
ATOM 1439 O O . THR A 1 182 ? -2.825 -4.921 -42.824 1.00 49.22 182 THR A O 1
ATOM 1442 N N . LYS A 1 183 ? -4.293 -3.682 -41.667 1.00 53.59 183 LYS A N 1
ATOM 1443 C CA . LYS A 1 183 ? -5.446 -4.167 -42.424 1.00 53.59 183 LYS A CA 1
ATOM 1444 C C . LYS A 1 183 ? -5.341 -3.561 -43.820 1.00 53.59 183 LYS A C 1
ATOM 1446 O O . LYS A 1 183 ? -5.396 -2.343 -43.990 1.00 53.59 183 LYS A O 1
ATOM 1451 N N . ARG A 1 184 ? -5.104 -4.419 -44.808 1.00 62.72 184 ARG A N 1
ATOM 1452 C CA . ARG A 1 184 ? -5.150 -4.067 -46.226 1.00 62.72 184 ARG A CA 1
ATOM 1453 C C . ARG A 1 184 ? -6.545 -4.379 -46.747 1.00 62.72 184 ARG A C 1
ATOM 1455 O O . ARG A 1 184 ? -7.155 -5.362 -46.325 1.00 62.72 184 ARG A O 1
ATOM 1462 N N . LYS A 1 185 ? -7.051 -3.544 -47.646 1.00 67.12 185 LYS A N 1
ATOM 1463 C CA . LYS A 1 185 ? -8.215 -3.881 -48.465 1.00 67.12 185 LYS A CA 1
ATOM 1464 C C . LYS A 1 185 ? -7.835 -5.020 -49.423 1.00 67.12 185 LYS A C 1
ATOM 1466 O O . LYS A 1 185 ? -6.653 -5.308 -49.625 1.00 67.12 185 LYS A O 1
ATOM 1471 N N . SER A 1 186 ? -8.834 -5.661 -50.024 1.00 66.88 186 SER A N 1
ATOM 1472 C CA . SER A 1 186 ? -8.649 -6.731 -51.018 1.00 66.88 186 SER A CA 1
ATOM 1473 C C . SER A 1 186 ? -7.843 -6.300 -52.251 1.00 66.88 186 SER A C 1
ATOM 1475 O O . SER A 1 186 ? -7.286 -7.149 -52.934 1.00 66.88 186 SER A O 1
ATOM 1477 N N . ASP A 1 187 ? -7.757 -4.995 -52.517 1.00 75.31 187 ASP A N 1
ATOM 1478 C CA . ASP A 1 187 ? -6.985 -4.381 -53.606 1.00 75.31 187 ASP A CA 1
ATOM 1479 C C . ASP A 1 187 ? -5.514 -4.074 -53.236 1.00 75.31 187 ASP A C 1
ATOM 1481 O O . ASP A 1 187 ? -4.777 -3.485 -54.023 1.00 75.31 187 ASP A O 1
ATOM 1485 N N . GLY A 1 188 ? -5.072 -4.451 -52.030 1.00 64.81 188 GLY A N 1
ATOM 1486 C CA . GLY A 1 188 ? -3.716 -4.206 -51.537 1.00 64.81 188 GLY A CA 1
ATOM 1487 C C . GLY A 1 188 ? -3.481 -2.809 -50.952 1.00 64.81 188 GLY A C 1
ATOM 1488 O O . GLY A 1 188 ? -2.409 -2.579 -50.384 1.00 64.81 188 GLY A O 1
ATOM 1489 N N . THR A 1 189 ? -4.459 -1.899 -51.006 1.00 67.06 189 THR A N 1
ATOM 1490 C CA . THR A 1 189 ? -4.344 -0.570 -50.390 1.00 67.06 189 THR A CA 1
ATOM 1491 C C . THR A 1 189 ? -4.482 -0.646 -48.869 1.00 67.06 189 THR A C 1
ATOM 1493 O O . THR A 1 189 ? -5.248 -1.441 -48.317 1.00 67.06 189 THR A O 1
ATOM 1496 N N . GLN A 1 190 ? -3.701 0.167 -48.153 1.00 63.69 190 GLN A N 1
ATOM 1497 C CA . GLN A 1 190 ? -3.821 0.282 -46.699 1.00 63.69 190 GLN A CA 1
ATOM 1498 C C . GLN A 1 190 ? -5.155 0.935 -46.330 1.00 63.69 190 GLN A C 1
ATOM 1500 O O . GLN A 1 190 ? -5.533 1.963 -46.893 1.00 63.69 190 GLN A O 1
ATOM 1505 N N . VAL A 1 191 ? -5.850 0.370 -45.340 1.00 57.06 191 VAL A N 1
ATOM 1506 C CA . VAL A 1 191 ? -6.954 1.071 -44.6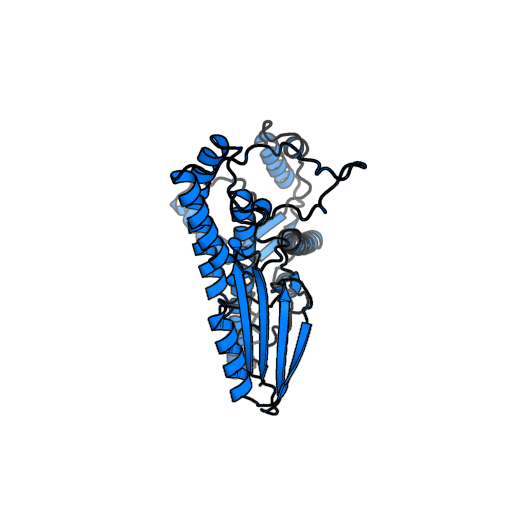83 1.00 57.06 191 VAL A CA 1
ATOM 1507 C C . VAL A 1 191 ? -6.338 2.154 -43.798 1.00 57.06 191 VAL A C 1
ATOM 1509 O O . VAL A 1 191 ? -5.888 1.877 -42.687 1.00 57.06 191 VAL A O 1
ATOM 1512 N N . VAL A 1 192 ? -6.281 3.385 -44.305 1.00 52.12 192 VAL A N 1
ATOM 1513 C CA . VAL A 1 192 ? -6.013 4.565 -43.480 1.00 52.12 192 VAL A CA 1
ATOM 1514 C C . VAL A 1 192 ? -7.296 4.830 -42.703 1.00 52.12 192 VAL A C 1
ATOM 1516 O O . VAL A 1 192 ? -8.264 5.352 -43.245 1.00 52.12 192 VAL A O 1
ATOM 1519 N N . HIS A 1 193 ? -7.349 4.381 -41.452 1.00 51.00 193 HIS A N 1
ATOM 1520 C CA . HIS A 1 193 ? -8.322 4.941 -40.527 1.00 51.00 193 HIS A CA 1
ATOM 1521 C C . HIS A 1 193 ? -7.862 6.365 -40.221 1.00 51.00 193 HIS A C 1
ATOM 1523 O O . HIS A 1 193 ? -6.718 6.545 -39.796 1.00 51.00 193 HIS A O 1
ATOM 1529 N N . ASP A 1 194 ? -8.734 7.352 -40.432 1.00 47.59 194 ASP A N 1
ATOM 1530 C CA . ASP A 1 194 ? -8.579 8.693 -39.871 1.00 47.59 194 ASP A CA 1
ATOM 1531 C C . ASP A 1 194 ? -8.589 8.560 -38.345 1.00 47.59 194 ASP A C 1
ATOM 1533 O O . ASP A 1 194 ? -9.627 8.626 -37.687 1.00 47.59 194 ASP A O 1
ATOM 1537 N N . ALA A 1 195 ? -7.427 8.248 -37.773 1.00 51.94 195 ALA A N 1
ATOM 1538 C CA . ALA A 1 195 ? -7.256 8.239 -36.337 1.00 51.94 195 ALA A CA 1
ATOM 1539 C C . ALA A 1 195 ? -7.505 9.672 -35.843 1.00 51.94 195 ALA A C 1
ATOM 1541 O O . ALA A 1 195 ? -6.993 10.613 -36.461 1.00 51.94 195 ALA A O 1
ATOM 1542 N N . PRO A 1 196 ? -8.272 9.864 -34.755 1.00 52.38 196 PRO A N 1
ATOM 1543 C CA . PRO A 1 196 ? -8.467 11.189 -34.185 1.00 52.38 196 PRO A CA 1
ATOM 1544 C C . PRO A 1 196 ? -7.098 11.841 -33.971 1.00 52.38 196 PRO A C 1
ATOM 1546 O O . PRO A 1 196 ? -6.167 11.197 -33.475 1.00 52.38 196 PRO A O 1
ATOM 1549 N N . LYS A 1 197 ? -6.953 13.097 -34.416 1.00 57.50 197 LYS A N 1
ATOM 1550 C CA . LYS A 1 197 ? -5.714 13.868 -34.269 1.00 57.50 197 LYS A CA 1
ATOM 1551 C C . LYS A 1 197 ? -5.370 13.939 -32.782 1.00 57.50 197 LYS A C 1
ATOM 1553 O O . LYS A 1 197 ? -5.958 14.722 -32.050 1.00 57.50 197 LYS A O 1
ATOM 1558 N N . LYS A 1 198 ? -4.422 13.107 -32.352 1.00 70.38 198 LYS A N 1
ATOM 1559 C CA . LYS A 1 198 ? -3.846 13.121 -31.007 1.00 70.38 198 LYS A CA 1
ATOM 1560 C C . LYS A 1 198 ? -3.214 14.497 -30.778 1.00 70.38 198 LYS A C 1
ATOM 1562 O O . LYS A 1 198 ? -2.204 14.808 -31.409 1.00 70.38 198 LYS A O 1
ATOM 1567 N N . LEU A 1 199 ? -3.833 15.329 -29.941 1.00 79.38 199 LEU A N 1
ATOM 1568 C CA . LEU A 1 199 ? -3.316 16.659 -29.626 1.00 79.38 199 LEU A CA 1
ATOM 1569 C C . LEU A 1 199 ? -2.205 16.534 -28.573 1.00 79.38 199 LEU A C 1
ATOM 1571 O O . LEU A 1 199 ? -2.360 15.776 -27.609 1.00 79.38 199 LEU A O 1
ATOM 1575 N N . PRO A 1 200 ? -1.065 17.224 -28.744 1.00 85.06 200 PRO A N 1
ATOM 1576 C CA . PRO A 1 200 ? -0.068 17.298 -27.688 1.00 85.06 200 PRO A CA 1
ATOM 1577 C C . PRO A 1 200 ? -0.630 18.093 -26.496 1.00 85.06 200 PRO A C 1
ATOM 1579 O O . PRO A 1 200 ? -1.419 19.016 -26.713 1.00 85.06 200 PRO A O 1
ATOM 1582 N N . PRO A 1 201 ? -0.232 17.765 -25.256 1.00 90.06 201 PRO A N 1
ATOM 1583 C CA . PRO A 1 201 ? -0.604 18.555 -24.088 1.00 90.06 201 PRO A CA 1
ATOM 1584 C C . PRO A 1 201 ? 0.020 19.951 -24.156 1.00 90.06 201 PRO A C 1
ATOM 1586 O O . PRO A 1 201 ? 1.098 20.135 -24.735 1.00 90.06 201 PRO A O 1
ATOM 1589 N N . SER A 1 202 ? -0.622 20.930 -23.521 1.00 92.44 202 SER A N 1
ATOM 1590 C CA . SER A 1 202 ? 0.012 22.220 -23.261 1.00 92.44 202 SER A CA 1
ATOM 1591 C C . SER A 1 202 ? 1.281 22.059 -22.416 1.00 92.44 202 SER A C 1
ATOM 1593 O O . SER A 1 202 ? 1.458 21.079 -21.690 1.00 92.44 202 SER A O 1
ATOM 1595 N N . ILE A 1 203 ? 2.184 23.043 -22.496 1.00 92.44 203 ILE A N 1
ATOM 1596 C CA . ILE A 1 203 ? 3.434 23.042 -21.719 1.00 92.44 203 ILE A CA 1
ATOM 1597 C C . ILE A 1 203 ? 3.160 22.873 -20.210 1.00 92.44 203 ILE A C 1
ATOM 1599 O O . ILE A 1 203 ? 3.801 22.012 -19.606 1.00 92.44 203 ILE A O 1
ATOM 1603 N N 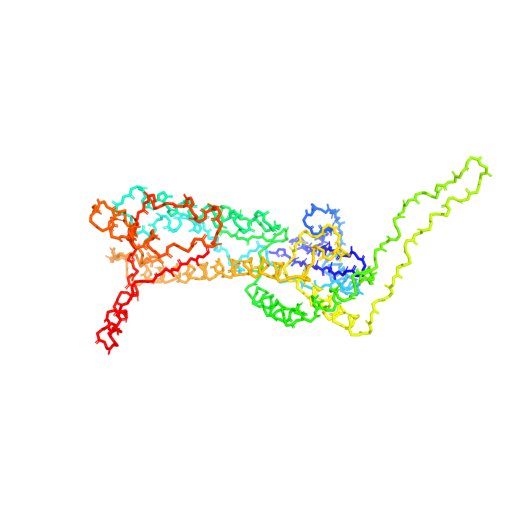. PRO A 1 204 ? 2.203 23.600 -19.592 1.00 94.44 204 PRO A N 1
ATOM 1604 C CA . PRO A 1 204 ? 1.901 23.423 -18.172 1.00 94.44 204 PRO A CA 1
ATOM 1605 C C . PRO A 1 204 ? 1.423 22.008 -17.827 1.00 94.44 204 PRO A C 1
ATOM 1607 O O . PRO A 1 204 ? 1.921 21.414 -16.870 1.00 94.44 204 PRO A O 1
ATOM 1610 N N . LEU A 1 205 ? 0.521 21.434 -18.632 1.00 92.31 205 LEU A N 1
ATOM 1611 C CA . LEU A 1 205 ? 0.033 20.071 -18.418 1.00 92.31 205 LEU A CA 1
ATOM 1612 C C . LEU A 1 205 ? 1.170 19.050 -18.562 1.00 92.31 205 LEU A C 1
ATOM 1614 O O . LEU A 1 205 ? 1.304 18.156 -17.729 1.00 92.31 205 LEU A O 1
ATOM 1618 N N . ALA A 1 206 ? 2.028 19.206 -19.572 1.00 91.81 206 ALA A N 1
ATOM 1619 C CA . ALA A 1 206 ? 3.186 18.343 -19.780 1.00 91.81 206 ALA A CA 1
ATOM 1620 C C . ALA A 1 206 ? 4.167 18.377 -18.594 1.00 91.81 206 ALA A C 1
ATOM 1622 O O . ALA A 1 206 ? 4.692 17.333 -18.208 1.00 91.81 206 ALA A O 1
ATOM 1623 N N . MET A 1 207 ? 4.391 19.551 -17.993 1.00 93.75 207 MET A N 1
ATOM 1624 C CA . MET A 1 207 ? 5.253 19.696 -16.816 1.00 93.75 207 MET A CA 1
ATOM 1625 C C . MET A 1 207 ? 4.682 18.973 -15.594 1.00 93.75 207 MET A C 1
ATOM 1627 O O . MET A 1 207 ? 5.396 18.195 -14.966 1.00 93.75 207 MET A O 1
ATOM 1631 N N . ILE A 1 208 ? 3.395 19.173 -15.290 1.00 94.56 208 ILE A N 1
ATOM 1632 C CA . ILE A 1 208 ? 2.726 18.500 -14.162 1.00 94.56 208 ILE A CA 1
ATOM 1633 C C . ILE A 1 208 ? 2.780 16.981 -14.335 1.00 94.56 208 ILE A C 1
ATOM 1635 O O . ILE A 1 208 ? 3.095 16.247 -13.403 1.00 94.56 208 ILE A O 1
ATOM 1639 N N . VAL A 1 209 ? 2.505 16.506 -15.548 1.00 92.56 209 VAL A N 1
ATOM 1640 C CA . VAL A 1 209 ? 2.536 15.079 -15.874 1.00 92.56 209 VAL A CA 1
ATOM 1641 C C . VAL A 1 209 ? 3.932 14.509 -15.688 1.00 92.56 209 VAL A C 1
ATOM 1643 O O . VAL A 1 209 ? 4.069 13.434 -15.112 1.00 92.56 209 VAL A O 1
ATOM 1646 N N . SER A 1 210 ? 4.962 15.215 -16.156 1.00 92.69 210 SER A N 1
ATOM 1647 C CA . SER A 1 210 ? 6.352 14.792 -15.986 1.00 92.69 210 SER A CA 1
ATOM 1648 C C . SER A 1 210 ? 6.725 14.651 -14.509 1.00 92.69 210 SER A C 1
ATOM 1650 O O . SER A 1 210 ? 7.409 13.695 -14.144 1.00 92.69 210 SER A O 1
ATOM 1652 N N . GLU A 1 211 ? 6.258 15.566 -13.659 1.00 95.75 211 GLU A N 1
ATOM 1653 C CA . GLU A 1 211 ? 6.540 15.528 -12.224 1.00 95.75 211 GLU A CA 1
ATOM 1654 C C . GLU A 1 211 ? 5.827 14.356 -11.541 1.00 95.75 211 GLU A C 1
ATOM 1656 O O . GLU A 1 211 ? 6.467 13.533 -10.885 1.00 95.75 211 GLU A O 1
ATOM 1661 N N . ILE A 1 212 ? 4.523 14.193 -11.793 1.00 95.31 212 ILE A N 1
ATOM 1662 C CA . ILE A 1 212 ? 3.754 13.050 -11.282 1.00 95.31 212 ILE A CA 1
ATOM 1663 C C . ILE A 1 212 ? 4.382 11.732 -11.759 1.00 95.31 212 ILE A C 1
ATOM 1665 O O . ILE A 1 212 ? 4.495 10.791 -10.974 1.00 95.31 212 ILE A O 1
ATOM 1669 N N . MET A 1 213 ? 4.845 11.645 -13.010 1.00 93.12 213 MET A N 1
ATOM 1670 C CA . MET A 1 213 ? 5.531 10.453 -13.522 1.00 93.12 213 MET A CA 1
ATOM 1671 C C . MET A 1 213 ? 6.815 10.142 -12.766 1.00 93.12 213 MET A C 1
ATOM 1673 O O . MET A 1 213 ? 7.015 8.999 -12.356 1.00 93.12 213 MET A O 1
ATOM 1677 N N . SER A 1 214 ? 7.663 11.146 -12.550 1.00 94.75 214 SER A N 1
ATOM 1678 C CA . SER A 1 214 ? 8.895 10.999 -11.773 1.00 94.75 214 SER A CA 1
ATOM 1679 C C . SER A 1 214 ? 8.606 10.474 -10.363 1.00 94.75 214 SER A C 1
ATOM 1681 O O . SER A 1 214 ? 9.263 9.542 -9.890 1.00 94.75 214 SER A O 1
ATOM 1683 N N . LEU A 1 215 ? 7.579 11.015 -9.704 1.00 97.12 215 LEU A N 1
ATOM 1684 C CA . LEU A 1 215 ? 7.158 10.577 -8.374 1.00 97.12 215 LEU A CA 1
ATOM 1685 C C . LEU A 1 215 ? 6.582 9.152 -8.387 1.00 97.12 215 LEU A C 1
ATOM 1687 O O . LEU A 1 215 ? 6.922 8.351 -7.518 1.00 97.12 215 LEU A O 1
ATOM 1691 N N . ASN A 1 216 ? 5.798 8.783 -9.405 1.00 95.00 216 ASN A N 1
ATOM 1692 C CA . ASN A 1 216 ? 5.316 7.409 -9.594 1.00 95.00 216 ASN A CA 1
ATOM 1693 C C . ASN A 1 216 ? 6.482 6.416 -9.753 1.00 95.00 216 ASN A C 1
ATOM 1695 O O . ASN A 1 216 ? 6.470 5.348 -9.140 1.00 95.00 216 ASN A O 1
ATOM 1699 N N . GLU A 1 217 ? 7.510 6.755 -10.539 1.00 94.56 217 GLU A N 1
ATOM 1700 C CA . GLU A 1 217 ? 8.698 5.904 -10.704 1.00 94.56 217 GLU A CA 1
ATOM 1701 C C . GLU A 1 217 ? 9.473 5.709 -9.397 1.00 94.56 217 GLU A C 1
ATOM 1703 O O . GLU A 1 217 ? 10.056 4.645 -9.177 1.00 94.56 217 GLU A O 1
ATOM 1708 N N . GLN A 1 218 ? 9.479 6.711 -8.518 1.00 96.06 218 GLN A N 1
ATOM 1709 C CA . GLN A 1 218 ? 10.066 6.593 -7.185 1.00 96.06 218 GLN A CA 1
ATOM 1710 C C . GLN A 1 218 ? 9.198 5.731 -6.263 1.00 96.06 218 GLN A C 1
ATOM 1712 O O . GLN A 1 218 ? 9.722 4.818 -5.625 1.00 96.06 218 GLN A O 1
ATOM 1717 N N . TYR A 1 219 ? 7.886 5.969 -6.247 1.00 96.56 219 TYR A N 1
ATOM 1718 C CA . TYR A 1 219 ? 6.938 5.265 -5.387 1.00 96.56 219 TYR A CA 1
ATOM 1719 C C . TYR A 1 219 ? 6.909 3.758 -5.671 1.00 96.56 219 TYR A C 1
ATOM 1721 O O . TYR A 1 219 ? 7.152 2.951 -4.776 1.00 96.56 219 TYR A O 1
ATOM 1729 N N . PHE A 1 220 ? 6.706 3.352 -6.929 1.00 94.31 220 PHE A N 1
ATOM 1730 C CA . PHE A 1 220 ? 6.556 1.934 -7.288 1.00 94.31 220 PHE A CA 1
ATOM 1731 C C . PHE A 1 220 ? 7.858 1.120 -7.226 1.00 94.31 220 PHE A C 1
ATOM 1733 O O . PHE A 1 220 ? 7.826 -0.109 -7.322 1.00 94.31 220 PHE A O 1
ATOM 1740 N N . VAL A 1 221 ? 9.011 1.776 -7.068 1.00 94.62 221 VAL A N 1
ATOM 1741 C CA . VAL A 1 221 ? 10.269 1.098 -6.716 1.00 94.62 221 VAL A CA 1
ATOM 1742 C C . VAL A 1 221 ? 10.293 0.711 -5.236 1.00 94.62 221 VAL A C 1
ATOM 1744 O O . VAL A 1 221 ? 10.879 -0.314 -4.894 1.00 94.62 221 VAL A O 1
ATOM 1747 N N . ILE A 1 222 ? 9.670 1.513 -4.372 1.00 94.19 222 ILE A N 1
ATOM 1748 C CA . ILE A 1 222 ? 9.629 1.293 -2.924 1.00 94.19 222 ILE A CA 1
ATOM 1749 C C . ILE A 1 222 ? 8.490 0.338 -2.562 1.00 94.19 222 ILE A C 1
ATOM 1751 O O . ILE A 1 222 ? 8.723 -0.659 -1.884 1.00 94.19 222 ILE A O 1
ATOM 1755 N N . ILE A 1 223 ? 7.283 0.613 -3.067 1.00 92.75 223 ILE A N 1
ATOM 1756 C CA . ILE A 1 223 ? 6.084 -0.210 -2.876 1.00 92.75 223 ILE A CA 1
ATOM 1757 C C . ILE A 1 223 ? 5.773 -0.928 -4.197 1.00 92.75 223 ILE A C 1
ATOM 1759 O O . ILE A 1 223 ? 4.997 -0.430 -5.020 1.00 92.75 223 ILE A O 1
ATOM 1763 N N . PRO A 1 224 ? 6.403 -2.085 -4.474 1.00 90.38 224 PRO A N 1
ATOM 1764 C CA . PRO A 1 224 ? 6.176 -2.795 -5.724 1.00 90.38 224 PRO A CA 1
ATOM 1765 C C . PRO A 1 224 ? 4.765 -3.372 -5.767 1.00 90.38 224 PRO A C 1
ATOM 1767 O O . PRO A 1 224 ? 4.449 -4.363 -5.109 1.00 90.38 224 PRO A O 1
ATOM 1770 N N . ASN A 1 225 ? 3.944 -2.800 -6.639 1.00 88.06 225 ASN A N 1
ATOM 1771 C CA . ASN A 1 225 ? 2.612 -3.300 -6.931 1.00 88.06 225 ASN A CA 1
ATOM 1772 C C . ASN A 1 225 ? 2.506 -3.866 -8.351 1.00 88.06 225 ASN A C 1
ATOM 1774 O O . ASN A 1 225 ? 3.262 -3.526 -9.272 1.00 88.06 225 ASN A O 1
ATOM 1778 N N . LYS A 1 226 ? 1.548 -4.770 -8.551 1.00 87.94 226 LYS A N 1
ATOM 1779 C CA . LYS A 1 226 ? 1.265 -5.364 -9.855 1.00 87.94 226 LYS A CA 1
ATOM 1780 C C . LYS A 1 226 ? 0.580 -4.349 -10.771 1.00 87.94 226 LYS A C 1
ATOM 1782 O O . LYS A 1 226 ? -0.638 -4.290 -10.870 1.00 87.94 226 LYS A O 1
ATOM 1787 N N . VAL A 1 227 ? 1.387 -3.634 -11.543 1.00 88.25 227 VAL A N 1
ATOM 1788 C CA . VAL A 1 227 ? 0.926 -2.761 -12.630 1.00 88.25 227 VAL A CA 1
ATOM 1789 C C . VAL A 1 227 ? 1.047 -3.503 -13.965 1.00 88.25 227 VAL A C 1
ATOM 1791 O O . VAL A 1 227 ? 2.156 -3.775 -14.452 1.00 88.25 227 VAL A O 1
ATOM 1794 N N . LYS A 1 228 ? -0.104 -3.864 -14.556 1.00 82.25 228 LYS A N 1
ATOM 1795 C CA . LYS A 1 228 ? -0.175 -4.594 -15.839 1.00 82.25 228 LYS A CA 1
ATOM 1796 C C . LYS A 1 228 ? 0.511 -3.809 -16.956 1.00 82.25 228 LYS A C 1
ATOM 1798 O O . LYS A 1 228 ? 1.342 -4.365 -17.673 1.00 82.25 228 LYS A O 1
ATOM 1803 N N . ASN A 1 229 ? 0.198 -2.521 -17.057 1.00 86.31 229 ASN A N 1
ATOM 1804 C CA . ASN A 1 229 ? 0.765 -1.602 -18.029 1.00 86.31 229 ASN A CA 1
ATOM 1805 C C . ASN A 1 229 ? 1.185 -0.315 -17.314 1.00 86.31 229 ASN A C 1
ATOM 1807 O O . ASN A 1 229 ? 0.334 0.450 -16.890 1.00 86.31 229 ASN A O 1
ATOM 1811 N N . ALA A 1 230 ? 2.489 -0.067 -17.190 1.00 87.06 230 ALA A N 1
ATOM 1812 C CA . ALA A 1 230 ? 2.992 1.137 -16.523 1.00 87.06 230 ALA A CA 1
ATOM 1813 C C . ALA A 1 230 ? 2.778 2.414 -17.359 1.00 87.06 230 ALA A C 1
ATOM 1815 O O . ALA A 1 230 ? 3.116 3.499 -16.912 1.00 87.06 230 ALA A O 1
ATOM 1816 N N . ARG A 1 231 ? 2.223 2.293 -18.574 1.00 85.94 231 ARG A N 1
ATOM 1817 C CA . ARG A 1 231 ? 1.779 3.422 -19.409 1.00 85.94 231 ARG A CA 1
ATOM 1818 C C . ARG A 1 231 ? 0.293 3.731 -19.268 1.00 85.94 231 ARG A C 1
ATOM 1820 O O . ARG A 1 231 ? -0.220 4.553 -20.018 1.00 85.94 231 ARG A O 1
ATOM 1827 N N . ASP A 1 232 ? -0.406 3.014 -18.405 1.00 85.81 232 ASP A N 1
ATOM 1828 C CA . ASP A 1 232 ? -1.823 3.229 -18.177 1.00 85.81 232 ASP A CA 1
ATOM 1829 C C . ASP A 1 232 ? -2.003 4.185 -16.999 1.00 85.81 232 ASP A C 1
ATOM 1831 O O . ASP A 1 232 ? -1.600 3.853 -15.887 1.00 85.81 232 ASP A O 1
ATOM 1835 N N . ILE A 1 233 ? -2.582 5.365 -17.249 1.00 85.56 233 ILE A N 1
ATOM 1836 C CA . ILE A 1 233 ? -2.827 6.387 -16.216 1.00 85.56 233 ILE A CA 1
ATOM 1837 C C . ILE A 1 233 ? -3.673 5.807 -15.081 1.00 85.56 233 ILE A C 1
ATOM 1839 O O . ILE A 1 233 ? -3.439 6.142 -13.924 1.00 85.56 233 ILE A O 1
ATOM 1843 N N . GLU A 1 234 ? -4.623 4.922 -15.397 1.00 85.25 234 GLU A N 1
ATOM 1844 C CA . GLU A 1 234 ? -5.514 4.315 -14.401 1.00 85.25 234 GLU A CA 1
ATOM 1845 C C . GLU A 1 234 ? -4.763 3.399 -13.428 1.00 85.25 234 GLU A C 1
ATOM 1847 O O . GLU A 1 234 ? -5.195 3.207 -12.296 1.00 85.25 234 GLU A O 1
ATOM 1852 N N . GLY A 1 235 ? -3.620 2.853 -13.850 1.00 85.56 235 GLY A N 1
ATOM 1853 C CA . GLY A 1 235 ? -2.737 2.051 -13.005 1.00 85.56 235 GLY A CA 1
ATOM 1854 C C . GLY A 1 235 ? -1.707 2.868 -12.221 1.00 85.56 235 GLY A C 1
ATOM 1855 O O . GLY A 1 235 ? -0.805 2.270 -11.633 1.00 85.56 235 GLY A O 1
ATOM 1856 N N . LEU A 1 236 ? -1.789 4.200 -12.264 1.00 92.25 236 LEU A N 1
ATOM 1857 C CA . LEU A 1 236 ? -0.829 5.143 -11.693 1.00 92.25 236 LEU A CA 1
ATOM 1858 C C . LEU A 1 236 ? -1.523 6.169 -10.781 1.00 92.25 236 LEU A C 1
ATOM 1860 O O . LEU A 1 236 ? -2.747 6.278 -10.713 1.00 92.25 236 LEU A O 1
ATOM 1864 N N . LEU A 1 237 ? -0.718 6.975 -10.094 1.00 94.75 237 LEU A N 1
ATOM 1865 C CA . LEU A 1 237 ? -1.155 7.929 -9.075 1.00 94.75 237 LEU A CA 1
ATOM 1866 C C . LEU A 1 237 ? -1.500 9.296 -9.681 1.00 94.75 237 LEU A C 1
ATOM 1868 O O . LEU A 1 237 ? -0.896 10.309 -9.349 1.00 94.75 237 LEU A O 1
ATOM 1872 N N . PHE A 1 238 ? -2.456 9.308 -10.611 1.00 94.31 238 PHE A N 1
ATOM 1873 C CA . PHE A 1 238 ? -2.955 10.519 -11.286 1.00 94.31 238 PHE A CA 1
ATOM 1874 C C . PHE A 1 238 ? -4.326 10.988 -10.782 1.00 94.31 238 PHE A C 1
ATOM 1876 O O . PHE A 1 238 ? -4.919 11.905 -11.348 1.00 94.31 238 PHE A O 1
ATOM 1883 N N . SER A 1 239 ? -4.858 10.366 -9.731 1.00 94.50 239 SER A N 1
ATOM 1884 C CA . SER A 1 239 ? -6.137 10.752 -9.136 1.00 94.50 239 SER A CA 1
ATOM 1885 C C . SER A 1 239 ? -6.067 10.708 -7.618 1.00 94.50 239 SER A C 1
ATOM 1887 O O . SER A 1 239 ? -5.323 9.900 -7.062 1.00 94.50 239 SER A O 1
ATOM 1889 N N . GLN A 1 240 ? -6.889 11.532 -6.961 1.00 94.94 240 GLN A N 1
ATOM 1890 C CA . GLN A 1 240 ? -6.998 11.539 -5.500 1.00 94.94 240 GLN A CA 1
ATOM 1891 C C . GLN A 1 240 ? -7.349 10.145 -4.976 1.00 94.94 240 GLN A C 1
ATOM 1893 O O . GLN A 1 240 ? -6.682 9.630 -4.093 1.00 94.94 240 GLN A O 1
ATOM 1898 N N . LYS A 1 241 ? -8.315 9.481 -5.622 1.00 92.69 241 LYS A N 1
ATOM 1899 C CA . LYS A 1 241 ? -8.717 8.115 -5.283 1.00 92.69 241 LYS A CA 1
ATOM 1900 C C . LYS A 1 241 ? -7.530 7.142 -5.270 1.00 92.69 241 LYS A C 1
ATOM 1902 O O . LYS A 1 241 ? -7.381 6.386 -4.319 1.00 92.69 241 LYS A O 1
ATOM 1907 N N . ALA A 1 242 ? -6.690 7.160 -6.308 1.00 92.31 242 ALA A N 1
ATOM 1908 C CA . ALA A 1 242 ? -5.535 6.264 -6.389 1.00 92.31 242 ALA A CA 1
ATOM 1909 C C . ALA A 1 242 ? -4.492 6.564 -5.296 1.00 92.31 242 ALA A C 1
ATOM 1911 O O . ALA A 1 242 ? -3.896 5.640 -4.744 1.00 92.31 242 ALA A O 1
ATOM 1912 N N . VAL A 1 243 ? -4.290 7.846 -4.969 1.00 94.94 243 VAL A N 1
ATOM 1913 C CA . VAL A 1 243 ? -3.412 8.274 -3.870 1.00 94.94 243 VAL A CA 1
ATOM 1914 C C . VAL A 1 243 ? -3.959 7.794 -2.525 1.00 94.94 243 VAL A C 1
ATOM 1916 O O . VAL A 1 243 ? -3.210 7.191 -1.762 1.00 94.94 243 VAL A O 1
ATOM 1919 N N . ASP A 1 244 ? -5.252 7.978 -2.257 1.00 91.69 244 ASP A N 1
ATOM 1920 C CA . ASP A 1 244 ? -5.900 7.572 -1.003 1.00 91.69 244 ASP A CA 1
ATOM 1921 C C . ASP A 1 244 ? -5.859 6.047 -0.798 1.00 91.69 244 ASP A C 1
ATOM 1923 O O . ASP A 1 244 ? -5.588 5.562 0.305 1.00 91.69 244 ASP A O 1
ATOM 1927 N N . GLU A 1 245 ? -6.078 5.271 -1.865 1.00 88.69 245 GLU A N 1
ATOM 1928 C CA . GLU A 1 245 ? -5.979 3.805 -1.841 1.00 88.69 245 GLU A CA 1
ATOM 1929 C C . GLU A 1 245 ? -4.552 3.342 -1.506 1.00 88.69 245 GLU A C 1
ATOM 1931 O O . GLU A 1 245 ? -4.354 2.461 -0.663 1.00 88.69 245 GLU A O 1
ATOM 1936 N N . GLN A 1 246 ? -3.537 3.956 -2.123 1.00 90.94 246 GLN A N 1
ATOM 1937 C CA . GLN A 1 246 ? -2.139 3.663 -1.799 1.00 90.94 246 GLN A CA 1
ATOM 1938 C C . GLN A 1 246 ? -1.738 4.156 -0.404 1.00 90.94 246 GLN A C 1
ATOM 1940 O O . GLN A 1 246 ? -0.969 3.479 0.272 1.00 90.94 246 GLN A O 1
ATOM 1945 N N . ARG A 1 247 ? -2.275 5.287 0.064 1.00 93.19 247 ARG A N 1
ATOM 1946 C CA . ARG A 1 247 ? -2.026 5.807 1.415 1.00 93.19 247 ARG A CA 1
ATOM 1947 C C . ARG A 1 247 ? -2.565 4.846 2.469 1.00 93.19 247 ARG A C 1
ATOM 1949 O O . ARG A 1 247 ? -1.796 4.389 3.301 1.00 93.19 247 ARG A O 1
ATOM 1956 N N . THR A 1 248 ? -3.817 4.411 2.316 1.00 87.44 248 THR A N 1
ATOM 1957 C CA . THR A 1 248 ? -4.442 3.380 3.169 1.00 87.44 248 THR A CA 1
ATOM 1958 C C . THR A 1 248 ? -3.586 2.112 3.245 1.00 87.44 248 THR A C 1
ATOM 1960 O O . THR A 1 248 ? -3.460 1.479 4.289 1.00 87.44 248 THR A O 1
ATOM 1963 N N . THR A 1 249 ? -2.980 1.735 2.119 1.00 86.81 249 THR A N 1
ATOM 1964 C CA . THR A 1 249 ? -2.088 0.578 2.030 1.00 86.81 249 THR A CA 1
ATOM 1965 C C . THR A 1 249 ? -0.790 0.789 2.813 1.00 86.81 249 THR A C 1
ATOM 1967 O O . THR A 1 249 ? -0.353 -0.109 3.531 1.00 86.81 249 THR A O 1
ATOM 1970 N N . CYS A 1 250 ? -0.161 1.958 2.673 1.00 90.56 250 CYS A N 1
ATOM 1971 C CA . CYS A 1 250 ? 1.042 2.315 3.419 1.00 90.56 250 CYS A CA 1
ATOM 1972 C C . CYS A 1 250 ? 0.774 2.412 4.925 1.00 90.56 250 CYS A C 1
ATOM 1974 O O . CYS A 1 250 ? 1.561 1.872 5.696 1.00 90.56 250 CYS A O 1
ATOM 1976 N N . ASP A 1 251 ? -0.343 3.013 5.332 1.00 88.19 251 ASP A N 1
ATOM 1977 C CA . ASP A 1 251 ? -0.745 3.113 6.739 1.00 88.19 251 ASP A CA 1
ATOM 1978 C C . ASP A 1 251 ? -0.899 1.714 7.350 1.00 88.19 251 ASP A C 1
ATOM 1980 O O . ASP A 1 251 ? -0.304 1.410 8.378 1.00 88.19 251 ASP A O 1
ATOM 1984 N N . ALA A 1 252 ? -1.569 0.799 6.645 1.00 82.12 252 ALA A N 1
ATOM 1985 C CA . ALA A 1 252 ? -1.703 -0.583 7.094 1.00 82.12 252 ALA A CA 1
ATOM 1986 C C . ALA A 1 252 ? -0.366 -1.335 7.218 1.00 82.12 252 ALA A C 1
ATOM 1988 O O . ALA A 1 252 ? -0.174 -2.123 8.150 1.00 82.12 252 ALA A O 1
ATOM 1989 N N . LEU A 1 253 ? 0.562 -1.119 6.277 1.00 84.12 253 LEU A N 1
ATOM 1990 C CA . LEU A 1 253 ? 1.915 -1.674 6.368 1.00 84.12 253 LEU A CA 1
ATOM 1991 C C . LEU A 1 253 ? 2.634 -1.127 7.607 1.00 84.12 253 LEU A C 1
ATOM 1993 O O . LEU A 1 253 ? 3.242 -1.902 8.343 1.00 84.12 253 LEU A O 1
ATOM 1997 N N . LEU A 1 254 ? 2.539 0.181 7.853 1.00 87.50 254 LEU A N 1
ATOM 1998 C CA . LEU A 1 254 ? 3.185 0.847 8.980 1.00 87.50 254 LEU A CA 1
ATOM 1999 C C . LEU A 1 254 ? 2.615 0.387 10.325 1.00 87.50 254 LEU A C 1
ATOM 2001 O O . LEU A 1 254 ? 3.383 0.038 11.218 1.00 87.50 254 LEU A O 1
ATOM 2005 N N . ASP A 1 255 ? 1.291 0.319 10.450 1.00 80.94 255 ASP A N 1
ATOM 2006 C CA . ASP A 1 255 ? 0.599 -0.154 11.653 1.00 80.94 255 ASP A CA 1
ATOM 2007 C C . ASP A 1 255 ? 0.993 -1.591 11.997 1.00 80.94 255 ASP A C 1
ATOM 2009 O O . ASP A 1 255 ? 1.238 -1.926 13.156 1.00 80.94 255 ASP A O 1
ATOM 2013 N N . THR A 1 256 ? 1.126 -2.440 10.976 1.00 75.62 256 THR A N 1
ATOM 2014 C CA . THR A 1 256 ? 1.576 -3.822 11.162 1.00 75.62 256 THR A CA 1
ATOM 2015 C C . THR A 1 256 ? 3.019 -3.869 11.656 1.00 75.62 256 THR A C 1
ATOM 2017 O O . THR A 1 256 ? 3.323 -4.635 12.566 1.00 75.62 256 THR A O 1
ATOM 2020 N N . LEU A 1 257 ? 3.910 -3.037 11.103 1.00 79.31 257 LEU A N 1
ATOM 2021 C CA . LEU A 1 257 ? 5.297 -2.939 11.566 1.00 79.31 257 LEU A CA 1
ATOM 2022 C C . LEU A 1 257 ? 5.385 -2.416 13.008 1.00 79.31 257 LEU A C 1
ATOM 2024 O O . LEU A 1 257 ? 6.127 -2.985 13.803 1.00 79.31 257 LEU A O 1
ATOM 2028 N N . ASN A 1 258 ? 4.600 -1.392 13.364 1.00 81.62 258 ASN A N 1
ATOM 2029 C CA . ASN A 1 258 ? 4.508 -0.867 14.735 1.00 81.62 258 ASN A CA 1
ATOM 2030 C C . ASN A 1 258 ? 4.122 -1.964 15.720 1.00 81.62 258 ASN A C 1
ATOM 2032 O O . ASN A 1 258 ? 4.806 -2.177 16.716 1.00 81.62 258 ASN A O 1
ATOM 2036 N N . LEU A 1 259 ? 3.078 -2.721 15.392 1.00 74.38 259 LEU A N 1
ATOM 2037 C CA . LEU A 1 259 ? 2.609 -3.787 16.259 1.00 74.38 259 LEU A CA 1
ATOM 2038 C C . LEU A 1 259 ? 3.650 -4.899 16.438 1.00 74.38 259 LEU A C 1
ATOM 2040 O O . LEU A 1 259 ? 3.785 -5.448 17.528 1.00 74.38 259 LEU A O 1
ATOM 2044 N N . ILE A 1 260 ? 4.403 -5.250 15.393 1.00 71.88 260 ILE A N 1
ATOM 2045 C CA . ILE A 1 260 ? 5.492 -6.229 15.529 1.00 71.88 260 ILE A CA 1
ATOM 2046 C C . ILE A 1 260 ? 6.565 -5.720 16.485 1.00 71.88 260 ILE A C 1
ATOM 2048 O O . ILE A 1 260 ? 7.060 -6.505 17.295 1.00 71.88 260 ILE A O 1
ATOM 2052 N N . ASP A 1 261 ? 6.944 -4.450 16.369 1.00 75.38 261 ASP A N 1
ATOM 2053 C CA . ASP A 1 261 ? 7.971 -3.849 17.215 1.00 75.38 261 ASP A CA 1
ATOM 2054 C C . ASP A 1 261 ? 7.517 -3.853 18.680 1.00 75.38 261 ASP A C 1
ATOM 2056 O O . ASP A 1 261 ? 8.252 -4.347 19.537 1.00 75.38 261 ASP A O 1
ATOM 2060 N N . ASP A 1 262 ? 6.264 -3.479 18.950 1.00 75.12 262 ASP A N 1
ATOM 2061 C CA . ASP A 1 262 ? 5.660 -3.550 20.287 1.00 75.12 262 ASP A CA 1
ATOM 2062 C C . ASP A 1 262 ? 5.686 -4.981 20.854 1.00 75.12 262 ASP A C 1
ATOM 2064 O O . ASP A 1 262 ? 6.087 -5.218 22.001 1.00 75.12 262 ASP A O 1
ATOM 2068 N N . LEU A 1 263 ? 5.319 -5.975 20.036 1.00 70.94 263 LEU A N 1
ATOM 2069 C CA . LEU A 1 263 ? 5.337 -7.387 20.430 1.00 70.94 263 LEU A CA 1
ATOM 2070 C C . LEU A 1 263 ? 6.760 -7.915 20.662 1.00 70.94 263 LEU A C 1
ATOM 2072 O O . LEU A 1 263 ? 6.975 -8.731 21.566 1.00 70.94 263 LEU A O 1
ATOM 2076 N N . LYS A 1 264 ? 7.741 -7.476 19.866 1.00 70.38 264 LYS A N 1
ATOM 2077 C CA . LYS A 1 264 ? 9.159 -7.822 20.042 1.00 70.38 264 LYS A CA 1
ATOM 2078 C C . LYS A 1 264 ? 9.709 -7.214 21.327 1.00 70.38 264 LYS A C 1
ATOM 2080 O O . LYS A 1 264 ? 10.311 -7.935 22.122 1.00 70.38 264 LYS A O 1
ATOM 2085 N N . GLU A 1 265 ? 9.472 -5.927 21.563 1.00 76.06 265 GLU A N 1
ATOM 2086 C CA . GLU A 1 265 ? 9.893 -5.245 22.786 1.00 76.06 265 GLU A CA 1
ATOM 2087 C C . GLU A 1 265 ? 9.327 -5.914 24.035 1.00 76.06 265 GLU A C 1
ATOM 2089 O O . GLU A 1 265 ? 10.039 -6.107 25.023 1.00 76.06 265 GLU A O 1
ATOM 2094 N N . LYS A 1 266 ? 8.048 -6.289 23.999 1.00 69.44 266 LYS A N 1
ATOM 2095 C CA . LYS A 1 266 ? 7.394 -6.991 25.100 1.00 69.44 266 LYS A CA 1
ATOM 2096 C C . LYS A 1 266 ? 8.032 -8.349 25.373 1.00 69.44 266 LYS A C 1
ATOM 2098 O O . LYS A 1 266 ? 8.332 -8.642 26.526 1.00 69.44 266 LYS A O 1
ATOM 2103 N N . LYS A 1 267 ? 8.300 -9.152 24.337 1.00 70.69 267 LYS A N 1
ATOM 2104 C CA . LYS A 1 267 ? 8.998 -10.439 24.501 1.00 70.69 267 LYS A CA 1
ATOM 2105 C C . LYS A 1 267 ? 10.375 -10.274 25.133 1.00 70.69 267 LYS A C 1
ATOM 2107 O O . LYS A 1 267 ? 10.699 -11.022 26.047 1.00 70.69 267 LYS A O 1
ATOM 2112 N N . LEU A 1 268 ? 11.149 -9.280 24.699 1.00 70.12 268 LEU A N 1
ATOM 2113 C CA . LEU A 1 268 ? 12.456 -8.987 25.295 1.00 70.12 268 LEU A CA 1
ATOM 2114 C C . LEU A 1 268 ? 12.322 -8.620 26.783 1.00 70.12 268 LEU A C 1
ATOM 2116 O O . LEU A 1 268 ? 13.058 -9.140 27.617 1.00 70.12 268 LEU A O 1
ATOM 2120 N N . LYS A 1 269 ? 11.324 -7.797 27.136 1.00 72.62 269 LYS A N 1
ATOM 2121 C CA . LYS A 1 269 ? 11.019 -7.432 28.531 1.00 72.62 269 LYS A CA 1
ATOM 2122 C C . LYS A 1 269 ? 10.544 -8.632 29.371 1.00 72.62 269 LYS A C 1
ATOM 2124 O O . LYS A 1 269 ? 10.849 -8.684 30.560 1.00 72.62 269 LYS A O 1
ATOM 2129 N N . GLU A 1 270 ? 9.807 -9.583 28.793 1.00 67.12 270 GLU A N 1
ATOM 2130 C CA . GLU A 1 270 ? 9.404 -10.834 29.461 1.00 67.12 270 GLU A CA 1
ATOM 2131 C C . GLU A 1 270 ? 10.608 -11.763 29.705 1.00 67.12 270 GLU A C 1
ATOM 2133 O O . GLU A 1 270 ? 10.787 -12.248 30.821 1.00 67.12 270 GLU A O 1
ATOM 2138 N N . GLU A 1 271 ? 11.476 -11.955 28.706 1.00 64.31 271 GLU A N 1
ATOM 2139 C CA . GLU A 1 271 ? 12.673 -12.805 28.815 1.00 64.31 271 GLU A CA 1
ATOM 2140 C C . GLU A 1 271 ? 13.706 -12.275 29.823 1.00 64.31 271 GLU A C 1
ATOM 2142 O O . GLU A 1 271 ? 14.421 -13.060 30.451 1.00 64.31 271 GLU A O 1
ATOM 2147 N N . ASP A 1 272 ? 13.796 -10.955 30.000 1.00 63.41 272 ASP A N 1
ATOM 2148 C CA . ASP A 1 272 ? 14.671 -10.344 31.005 1.00 63.41 272 ASP A CA 1
ATOM 2149 C C . ASP A 1 272 ? 14.095 -10.438 32.430 1.00 63.41 272 ASP A C 1
ATOM 2151 O O . ASP A 1 272 ? 14.859 -10.604 33.389 1.00 63.41 272 ASP A O 1
ATOM 2155 N N . LYS A 1 273 ? 12.761 -10.415 32.587 1.00 59.44 273 LYS A N 1
ATOM 2156 C CA . LYS A 1 273 ? 12.087 -10.633 33.882 1.00 59.44 273 LYS A CA 1
ATOM 2157 C C . LYS A 1 273 ? 12.220 -12.078 34.370 1.00 59.44 273 LYS A C 1
ATOM 2159 O O . LYS A 1 273 ? 12.571 -12.285 35.530 1.00 59.44 273 LYS A O 1
ATOM 2164 N N . ASP A 1 274 ? 12.062 -13.062 33.483 1.00 57.06 274 ASP A N 1
ATOM 2165 C CA . ASP A 1 274 ? 12.236 -14.488 33.817 1.00 57.06 274 ASP A CA 1
ATOM 2166 C C . ASP A 1 274 ? 13.674 -14.827 34.264 1.00 57.06 274 ASP A C 1
ATOM 2168 O O . ASP A 1 274 ? 13.894 -15.756 35.042 1.00 57.06 274 ASP A O 1
ATOM 2172 N N . LYS A 1 275 ? 14.678 -14.055 33.821 1.00 56.72 275 LYS A N 1
ATOM 2173 C CA . LYS A 1 275 ? 16.080 -14.215 34.255 1.00 56.72 275 LYS A CA 1
ATOM 2174 C C . LYS A 1 275 ? 16.388 -13.570 35.607 1.00 56.72 275 LYS A C 1
ATOM 2176 O O . LYS A 1 275 ? 17.404 -13.919 36.208 1.00 56.72 275 LYS A O 1
ATOM 2181 N N . THR A 1 276 ? 15.572 -12.621 36.068 1.00 53.66 276 THR A N 1
ATOM 2182 C CA . THR A 1 276 ? 15.841 -11.838 37.286 1.00 53.66 276 THR A CA 1
ATOM 2183 C C . THR A 1 276 ? 14.909 -12.147 38.458 1.00 53.66 276 THR A C 1
ATOM 2185 O O . THR A 1 276 ? 15.308 -11.859 39.581 1.00 53.66 276 THR A O 1
ATOM 2188 N N . ASN A 1 277 ? 13.749 -12.788 38.251 1.00 51.47 277 ASN A N 1
ATOM 2189 C CA . ASN A 1 277 ? 12.889 -13.317 39.325 1.00 51.47 277 ASN A CA 1
ATOM 2190 C C . ASN A 1 277 ? 11.930 -14.420 38.808 1.00 51.47 277 ASN A C 1
ATOM 2192 O O . ASN A 1 277 ? 10.882 -14.092 38.257 1.00 51.47 277 ASN A O 1
ATOM 2196 N N . PRO A 1 278 ? 12.220 -15.720 39.022 1.00 48.12 278 PRO A N 1
ATOM 2197 C CA . PRO A 1 278 ? 11.396 -16.824 38.505 1.00 48.12 278 PRO A CA 1
ATOM 2198 C C . PRO A 1 278 ? 10.076 -17.088 39.258 1.00 48.12 278 PRO A C 1
ATOM 2200 O O . PRO A 1 278 ? 9.319 -17.964 38.849 1.00 48.12 278 PRO A O 1
ATOM 2203 N N . GLU A 1 279 ? 9.812 -16.412 40.385 1.00 45.16 279 GLU A N 1
ATOM 2204 C CA . GLU A 1 279 ? 8.724 -16.786 41.313 1.00 45.16 279 GLU A CA 1
ATOM 2205 C C . GLU A 1 279 ? 7.512 -15.840 41.344 1.00 45.16 279 GLU A C 1
ATOM 2207 O O . GLU A 1 279 ? 6.527 -16.142 42.017 1.00 45.16 279 GLU A O 1
ATOM 2212 N N . GLU A 1 280 ? 7.494 -14.745 40.582 1.00 43.50 280 GLU A N 1
ATOM 2213 C CA . GLU A 1 280 ? 6.277 -13.937 40.449 1.00 43.50 280 GLU A CA 1
ATOM 2214 C C . GLU A 1 280 ? 5.520 -14.318 39.176 1.00 43.50 280 GLU A C 1
ATOM 2216 O O . GLU A 1 280 ? 5.787 -13.811 38.090 1.00 43.50 280 GLU A O 1
ATOM 2221 N N . GLY A 1 281 ? 4.515 -15.186 39.330 1.00 42.56 281 GLY A N 1
ATOM 2222 C CA . GLY A 1 281 ? 3.432 -15.395 38.360 1.00 42.56 281 GLY A CA 1
ATOM 2223 C C . GLY A 1 281 ? 2.531 -14.160 38.230 1.00 42.56 281 GLY A C 1
ATOM 2224 O O . GLY A 1 281 ? 1.319 -14.251 38.416 1.00 42.56 281 GLY A O 1
ATOM 2225 N N . GLY A 1 282 ? 3.138 -12.998 37.990 1.00 42.66 282 GLY A N 1
ATOM 2226 C CA . GLY A 1 282 ? 2.472 -11.724 37.783 1.00 42.66 282 GLY A CA 1
ATOM 2227 C C . GLY A 1 282 ? 1.831 -11.664 36.402 1.00 42.66 282 GLY A C 1
ATOM 2228 O O . GLY A 1 282 ? 2.404 -12.122 35.413 1.00 42.66 282 GLY A O 1
ATOM 2229 N N . ASP A 1 283 ? 0.626 -11.102 36.368 1.00 51.62 283 ASP A N 1
ATOM 2230 C CA . ASP A 1 283 ? -0.199 -10.917 35.178 1.00 51.62 283 ASP A CA 1
ATOM 2231 C C . ASP A 1 283 ? 0.641 -10.324 34.034 1.00 51.62 283 ASP A C 1
ATOM 2233 O O . ASP A 1 283 ? 1.270 -9.268 34.178 1.00 51.62 283 ASP A O 1
ATOM 2237 N N . LYS A 1 284 ? 0.726 -11.042 32.908 1.00 55.47 284 LYS A N 1
ATOM 2238 C CA . LYS A 1 284 ? 1.532 -10.596 31.768 1.00 55.47 284 LYS A CA 1
ATOM 2239 C C . LYS A 1 284 ? 0.971 -9.261 31.267 1.00 55.47 284 LYS A C 1
ATOM 2241 O O . LYS A 1 284 ? -0.233 -9.186 31.025 1.00 55.47 284 LYS A O 1
ATOM 2246 N N . PRO A 1 285 ? 1.797 -8.215 31.074 1.00 58.00 285 PRO A N 1
ATOM 2247 C CA . PRO A 1 285 ? 1.298 -6.928 30.593 1.00 58.00 285 PRO A CA 1
ATOM 2248 C C . PRO A 1 285 ? 0.648 -7.126 29.220 1.00 58.00 285 PRO A C 1
ATOM 2250 O O . PRO A 1 285 ? 1.299 -7.646 28.324 1.00 58.00 285 PRO A O 1
ATOM 2253 N N . SER A 1 286 ? -0.628 -6.780 29.040 1.00 64.00 286 SER A N 1
ATOM 2254 C CA . SER A 1 286 ? -1.324 -6.938 27.752 1.00 64.00 286 SER A CA 1
ATOM 2255 C C . SER A 1 286 ? -0.807 -5.922 26.721 1.00 64.00 286 SER A C 1
ATOM 2257 O O . SER A 1 286 ? -0.520 -4.786 27.087 1.00 64.00 286 SER A O 1
ATOM 2259 N N . THR A 1 287 ? -0.672 -6.300 25.442 1.00 65.31 287 THR A N 1
ATOM 2260 C CA . THR A 1 287 ? -0.397 -5.331 24.351 1.00 65.31 287 THR A CA 1
ATOM 2261 C C . THR A 1 287 ? -1.676 -4.565 24.020 1.00 65.31 287 THR A C 1
ATOM 2263 O O . THR A 1 287 ? -1.639 -3.385 23.683 1.00 65.31 287 THR A O 1
ATOM 2266 N N . PHE A 1 288 ? -2.824 -5.222 24.191 1.00 70.69 288 PHE A N 1
ATOM 2267 C CA . PHE A 1 288 ? -4.144 -4.629 24.048 1.00 70.69 288 PHE A CA 1
ATOM 2268 C C . PHE A 1 288 ? -4.819 -4.519 25.417 1.00 70.69 288 PHE A C 1
ATOM 2270 O O . PHE A 1 288 ? -5.489 -5.443 25.876 1.00 70.69 288 PHE A O 1
ATOM 2277 N N . SER A 1 289 ? -4.691 -3.366 26.073 1.00 78.94 289 SER A N 1
ATOM 2278 C CA . SER A 1 289 ? -5.499 -3.027 27.255 1.00 78.94 289 SER A CA 1
ATOM 2279 C C . SER A 1 289 ? -6.891 -2.538 26.846 1.00 78.94 289 SER A C 1
ATOM 2281 O O . SER A 1 289 ? -7.276 -1.387 27.079 1.00 78.94 289 SER A O 1
ATOM 2283 N N . VAL A 1 290 ? -7.624 -3.417 26.163 1.00 86.38 290 VAL A N 1
ATOM 2284 C CA . VAL A 1 290 ? -8.966 -3.153 25.647 1.00 86.38 290 VAL A CA 1
ATOM 2285 C C . VAL A 1 290 ? -9.931 -4.177 26.222 1.00 86.38 290 VAL A C 1
ATOM 2287 O O . VAL A 1 290 ? -9.676 -5.380 26.168 1.00 86.38 290 VAL A O 1
ATOM 2290 N N . GLU A 1 291 ? -11.055 -3.693 26.734 1.00 89.69 291 GLU A N 1
ATOM 2291 C CA . GLU A 1 291 ? -12.200 -4.520 27.106 1.00 89.69 291 GLU A CA 1
ATOM 2292 C C . GLU A 1 291 ? -13.374 -4.182 26.188 1.00 89.69 291 GLU A C 1
ATOM 2294 O O . GLU A 1 291 ? -13.676 -3.004 25.961 1.00 89.69 291 GLU A O 1
ATOM 2299 N N . ILE A 1 292 ? -14.013 -5.214 25.640 1.00 92.44 292 ILE A N 1
ATOM 2300 C CA . ILE A 1 292 ? -15.165 -5.070 24.750 1.00 92.44 292 ILE A CA 1
ATOM 2301 C C . ILE A 1 292 ? -16.315 -5.922 25.270 1.00 92.44 292 ILE A C 1
ATOM 2303 O O . ILE A 1 292 ? -16.164 -7.121 25.523 1.00 92.44 292 ILE A O 1
ATOM 2307 N N . GLU A 1 293 ? -17.482 -5.295 25.361 1.00 93.56 293 GLU A N 1
ATOM 2308 C CA . GLU A 1 293 ? -18.723 -5.955 25.743 1.00 93.56 293 GLU A CA 1
ATOM 2309 C C . GLU A 1 293 ? -19.899 -5.482 24.893 1.00 93.56 293 GLU A C 1
ATOM 2311 O O . GLU A 1 293 ? -19.983 -4.321 24.479 1.00 93.56 293 GLU A O 1
ATOM 2316 N N . THR A 1 294 ? -20.816 -6.395 24.607 1.00 94.75 294 THR A N 1
ATOM 2317 C CA . THR A 1 294 ? -22.083 -6.090 23.954 1.00 94.75 294 THR A CA 1
ATOM 2318 C C . THR A 1 294 ? -23.009 -5.404 24.955 1.00 94.75 294 THR A C 1
ATOM 2320 O O . THR A 1 294 ? -23.255 -5.909 26.047 1.00 94.75 294 THR A O 1
ATOM 2323 N N . ILE A 1 295 ? -23.577 -4.261 24.571 1.00 94.31 295 ILE A N 1
ATOM 2324 C CA . ILE A 1 295 ? -24.566 -3.574 25.404 1.00 94.31 295 ILE A CA 1
ATOM 2325 C C . ILE A 1 295 ? -25.919 -4.277 25.257 1.00 94.31 295 ILE A C 1
ATOM 2327 O O . ILE A 1 295 ? -26.586 -4.149 24.227 1.00 94.31 295 ILE A O 1
ATOM 2331 N N . GLU A 1 296 ? -26.338 -4.983 26.307 1.00 92.06 296 GLU A N 1
ATOM 2332 C CA . GLU A 1 296 ? -27.678 -5.583 26.410 1.00 92.06 296 GLU A CA 1
ATOM 2333 C C . GLU A 1 296 ? -28.722 -4.633 27.025 1.00 92.06 296 GLU A C 1
ATOM 2335 O O . GLU A 1 296 ? -29.929 -4.868 26.908 1.00 92.06 296 GLU A O 1
ATOM 2340 N N . ASP A 1 297 ? -28.272 -3.540 27.654 1.00 95.00 297 ASP A N 1
ATOM 2341 C CA . ASP A 1 297 ? -29.154 -2.527 28.226 1.00 95.00 297 ASP A CA 1
ATOM 2342 C C . ASP A 1 297 ? -30.002 -1.846 27.141 1.00 95.00 297 ASP A C 1
ATOM 2344 O O . ASP A 1 297 ? -29.501 -1.173 26.231 1.00 95.00 297 ASP A O 1
ATOM 2348 N N . LYS A 1 298 ? -31.322 -2.010 27.261 1.00 95.25 298 LYS A N 1
ATOM 2349 C CA . LYS A 1 298 ? -32.289 -1.522 26.275 1.00 95.25 298 LYS A CA 1
ATOM 2350 C C . LYS A 1 298 ? -32.325 -0.003 26.214 1.00 95.25 298 LYS A C 1
ATOM 2352 O O . LYS A 1 298 ? -32.527 0.539 25.127 1.00 95.25 298 LYS A O 1
ATOM 2357 N N . ASP A 1 299 ? -32.123 0.676 27.339 1.00 96.69 299 ASP A N 1
ATOM 2358 C CA . ASP A 1 299 ? -32.203 2.133 27.398 1.00 96.69 299 ASP A CA 1
ATOM 2359 C C . ASP A 1 299 ? -30.990 2.770 26.721 1.00 96.69 299 ASP A C 1
ATOM 2361 O O . ASP A 1 299 ? -31.140 3.664 25.883 1.00 96.69 299 ASP A O 1
ATOM 2365 N N . THR A 1 300 ? -29.791 2.252 26.986 1.00 94.94 300 THR A N 1
ATOM 2366 C CA . THR A 1 300 ? -28.558 2.673 26.313 1.00 94.94 300 THR A CA 1
ATOM 2367 C C . THR A 1 300 ? -28.604 2.361 24.821 1.00 94.94 300 THR A C 1
ATOM 2369 O O . THR A 1 300 ? -28.311 3.242 24.005 1.00 94.94 300 THR A O 1
ATOM 2372 N N . PHE A 1 301 ? -29.036 1.153 24.437 1.00 95.94 301 PHE A N 1
ATOM 2373 C CA . PHE A 1 301 ? -29.210 0.790 23.029 1.00 95.94 301 PHE A CA 1
ATOM 2374 C C . PHE A 1 301 ? -30.187 1.738 22.325 1.00 95.94 301 PHE A C 1
ATOM 2376 O O . PHE A 1 301 ? -29.897 2.240 21.234 1.00 95.94 301 PHE A O 1
ATOM 2383 N N . LYS A 1 302 ? -31.334 2.022 22.955 1.00 96.31 302 LYS A N 1
ATOM 2384 C CA . LYS A 1 302 ? -32.339 2.945 22.425 1.00 96.31 302 LYS A CA 1
ATOM 2385 C C . LYS A 1 302 ? -31.776 4.355 22.296 1.00 96.31 302 LYS A C 1
ATOM 2387 O O . LYS A 1 302 ? -31.927 4.953 21.239 1.00 96.31 302 LYS A O 1
ATOM 2392 N N . ARG A 1 303 ? -31.078 4.870 23.312 1.00 96.38 303 ARG A N 1
ATOM 2393 C CA . ARG A 1 303 ? -30.460 6.206 23.283 1.00 96.38 303 ARG A CA 1
ATOM 2394 C C . ARG A 1 303 ? -29.506 6.364 22.100 1.00 96.38 303 ARG A C 1
ATOM 2396 O O . ARG A 1 303 ? -29.563 7.368 21.397 1.00 96.38 303 ARG A O 1
ATOM 2403 N N . ILE A 1 304 ? -28.639 5.378 21.878 1.00 96.19 304 ILE A N 1
ATOM 2404 C CA . ILE A 1 304 ? -27.660 5.396 20.782 1.00 96.19 304 ILE A CA 1
ATOM 2405 C C . ILE A 1 304 ? -28.356 5.242 19.427 1.00 96.19 304 ILE A C 1
ATOM 2407 O O . ILE A 1 304 ? -28.016 5.950 18.481 1.00 96.19 304 ILE A O 1
ATOM 2411 N N . SER A 1 305 ? -29.365 4.374 19.341 1.00 95.12 305 SER A N 1
ATOM 2412 C CA . SER A 1 305 ? -30.172 4.203 18.128 1.00 95.12 305 SER A CA 1
ATOM 2413 C C . SER A 1 305 ? -30.930 5.479 17.759 1.00 95.12 305 SER A C 1
ATOM 2415 O O . SER A 1 305 ? -30.903 5.895 16.604 1.00 95.12 305 SER A O 1
ATOM 2417 N N . ASP A 1 306 ? -31.541 6.147 18.737 1.00 95.62 306 ASP A N 1
ATOM 2418 C CA . ASP A 1 306 ? -32.246 7.415 18.547 1.00 95.62 306 ASP A CA 1
ATOM 2419 C C . ASP A 1 306 ? -31.276 8.530 18.127 1.00 95.62 306 ASP A C 1
ATOM 2421 O O . ASP A 1 306 ? -31.584 9.316 17.226 1.00 95.62 306 ASP A O 1
ATOM 2425 N N . LEU A 1 307 ? -30.080 8.588 18.727 1.00 95.25 307 LEU A N 1
ATOM 2426 C CA . LEU A 1 307 ? -29.033 9.519 18.305 1.00 95.25 307 LEU A CA 1
ATOM 2427 C C . LEU A 1 307 ? -28.622 9.258 16.849 1.00 95.25 307 LEU A C 1
ATOM 2429 O O . LEU A 1 307 ? -28.526 10.201 16.067 1.00 95.25 307 LEU A O 1
ATOM 2433 N N . PHE A 1 308 ? -28.425 7.995 16.462 1.00 93.62 308 PHE A N 1
ATOM 2434 C CA . PHE A 1 308 ? -28.041 7.626 15.098 1.00 93.62 308 PHE A CA 1
ATOM 2435 C C . PHE A 1 308 ? -29.116 8.026 14.086 1.00 93.62 308 PHE A C 1
ATOM 2437 O O . PHE A 1 308 ? -28.817 8.677 13.088 1.00 93.62 308 PHE A O 1
ATOM 2444 N N . GLU A 1 309 ? -30.380 7.695 14.354 1.00 92.25 309 GLU A N 1
ATOM 2445 C CA . GLU A 1 309 ? -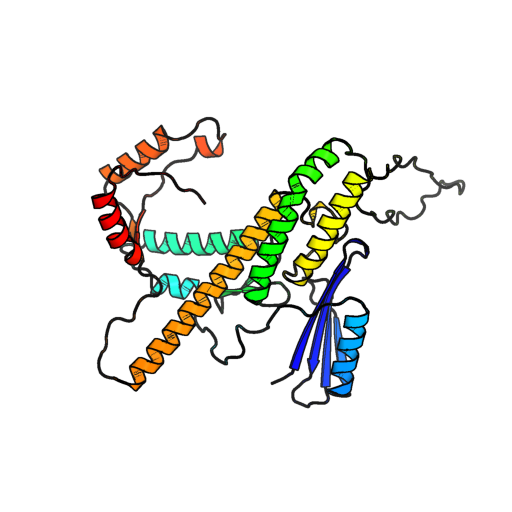31.491 8.014 13.455 1.00 92.25 309 GLU A CA 1
ATOM 2446 C C . GLU A 1 309 ? -31.751 9.522 13.350 1.00 92.25 309 GLU A C 1
ATOM 2448 O O . GLU A 1 309 ? -31.979 10.034 12.253 1.00 92.25 309 GLU A O 1
ATOM 2453 N N . SER A 1 310 ? -31.681 10.255 14.464 1.00 92.81 310 SER A N 1
ATOM 2454 C CA . SER A 1 310 ? -31.929 11.705 14.477 1.00 92.81 310 SER A CA 1
ATOM 2455 C C . SER A 1 310 ? -30.819 12.520 13.811 1.00 92.81 310 SER A C 1
ATOM 2457 O O . SER A 1 310 ? -31.098 13.572 13.237 1.00 92.81 310 SER A O 1
ATOM 2459 N N . THR A 1 311 ? -29.576 12.032 13.842 1.00 91.88 311 THR A N 1
ATOM 2460 C CA . THR A 1 311 ? -28.413 12.698 13.226 1.00 91.88 311 THR A CA 1
ATOM 2461 C C . THR A 1 311 ? -28.097 12.192 11.815 1.00 91.88 311 THR A C 1
ATOM 2463 O O . THR A 1 311 ? -27.199 12.712 11.149 1.00 91.88 311 THR A O 1
ATOM 2466 N N . LYS A 1 312 ? -28.862 11.217 11.308 1.00 88.81 312 LYS A N 1
ATOM 2467 C CA . LYS A 1 312 ? -28.708 10.667 9.959 1.00 88.81 312 LYS A CA 1
ATOM 2468 C C . LYS A 1 312 ? -29.009 11.724 8.897 1.00 88.81 312 LYS A C 1
ATOM 2470 O O . LYS A 1 312 ? -30.143 12.178 8.727 1.00 88.81 312 LYS A O 1
ATOM 2475 N N . ASN A 1 313 ? -27.998 12.082 8.109 1.00 84.88 313 ASN A N 1
ATOM 2476 C CA . ASN A 1 313 ? -28.178 13.037 7.023 1.00 84.88 313 ASN A CA 1
ATOM 2477 C C . ASN A 1 313 ? -28.827 12.366 5.794 1.00 84.88 313 ASN A C 1
ATOM 2479 O O . ASN A 1 313 ? -28.248 11.502 5.128 1.00 84.88 313 ASN A O 1
ATOM 2483 N N . LYS A 1 314 ? -30.047 12.820 5.482 1.00 81.62 314 LYS A N 1
ATOM 2484 C CA . LYS A 1 314 ? -30.903 12.316 4.394 1.00 81.62 314 LYS A CA 1
ATOM 2485 C C . LYS A 1 314 ? -30.313 12.523 2.994 1.00 81.62 314 LYS A C 1
ATOM 2487 O O . LYS A 1 314 ? -30.762 11.872 2.055 1.00 81.62 314 LYS A O 1
ATOM 2492 N N . LEU A 1 315 ? -29.317 13.398 2.845 1.00 81.44 315 LEU A N 1
ATOM 2493 C CA . LEU A 1 315 ? -28.647 13.667 1.570 1.00 81.44 315 LEU A CA 1
ATOM 2494 C C . LEU A 1 315 ? -27.595 12.606 1.201 1.00 81.44 315 LEU A C 1
ATOM 2496 O O . LEU A 1 315 ? -27.213 12.525 0.038 1.00 81.44 315 LEU A O 1
ATOM 2500 N N . HIS A 1 316 ? -27.166 11.738 2.127 1.00 73.94 316 HIS A N 1
ATOM 2501 C CA . HIS A 1 316 ? -26.150 10.700 1.867 1.00 73.94 316 HIS A CA 1
ATOM 2502 C C . HIS A 1 316 ? -26.680 9.440 1.144 1.00 73.94 316 HIS A C 1
ATOM 2504 O O . HIS A 1 316 ? -26.123 8.347 1.267 1.00 73.94 316 HIS A O 1
ATOM 2510 N N . GLY A 1 317 ? -27.745 9.581 0.352 1.00 76.56 317 GLY A N 1
ATOM 2511 C CA . GLY A 1 317 ? -28.233 8.545 -0.558 1.00 76.56 317 GLY A CA 1
ATOM 2512 C C . GLY A 1 317 ? -28.856 7.308 0.107 1.00 76.56 317 GLY A C 1
ATOM 2513 O O . GLY A 1 317 ? -29.198 7.277 1.292 1.00 76.56 317 GLY A O 1
ATOM 2514 N N . ARG A 1 318 ? -29.049 6.263 -0.709 1.00 71.31 318 ARG A N 1
ATOM 2515 C CA . ARG A 1 318 ? -29.824 5.059 -0.355 1.00 71.31 318 ARG A CA 1
ATOM 2516 C C . ARG A 1 318 ? -29.185 4.221 0.757 1.00 71.31 318 ARG A C 1
ATOM 2518 O O . ARG A 1 318 ? -29.896 3.702 1.608 1.00 71.31 318 ARG A O 1
ATOM 2525 N N . PHE A 1 319 ? -27.859 4.094 0.763 1.00 68.31 319 PHE A N 1
ATOM 2526 C CA . PHE A 1 319 ? -27.161 3.266 1.751 1.00 68.31 319 PHE A CA 1
ATOM 2527 C C . PHE A 1 319 ? -27.328 3.819 3.166 1.00 68.31 319 PHE A C 1
ATOM 2529 O O . PHE A 1 319 ? -27.729 3.075 4.057 1.00 68.31 319 PHE A O 1
ATOM 2536 N N . ASN A 1 320 ? -27.136 5.130 3.350 1.00 71.38 320 ASN A N 1
ATOM 2537 C CA . ASN A 1 320 ? -27.257 5.755 4.665 1.00 71.38 320 ASN A CA 1
ATOM 2538 C C . ASN A 1 320 ? -28.719 5.785 5.149 1.00 71.38 320 ASN A C 1
ATOM 2540 O O . ASN A 1 320 ? -29.007 5.460 6.296 1.00 71.38 320 ASN A O 1
ATOM 2544 N N . THR A 1 321 ? -29.671 6.051 4.248 1.00 74.88 321 THR A N 1
ATOM 2545 C CA . THR A 1 321 ? -31.112 6.021 4.576 1.00 74.88 321 THR A CA 1
ATOM 2546 C C . THR A 1 321 ? -31.632 4.632 4.959 1.00 74.88 321 THR A C 1
ATOM 2548 O O . THR A 1 321 ? -32.592 4.542 5.718 1.00 74.88 321 THR A O 1
ATOM 2551 N N . SER A 1 322 ? -30.990 3.556 4.489 1.00 83.19 322 SER A N 1
ATOM 2552 C CA . SER A 1 322 ? -31.330 2.170 4.854 1.00 83.19 322 SER A CA 1
ATOM 2553 C C . SER A 1 322 ? -30.522 1.592 6.022 1.00 83.19 322 SER A C 1
ATOM 2555 O O . SER A 1 322 ? -30.854 0.513 6.516 1.0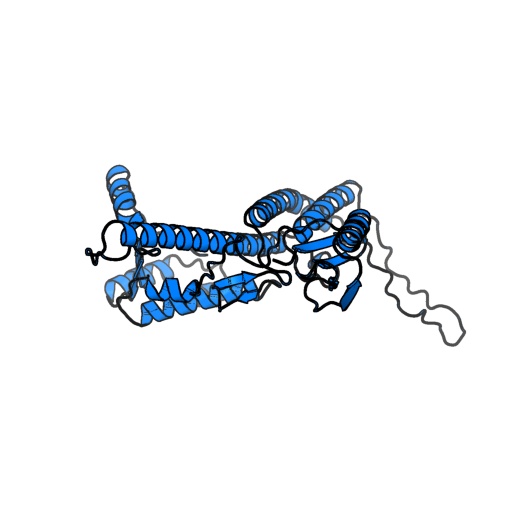0 83.19 322 SER A O 1
ATOM 2557 N N . ALA A 1 323 ? -29.460 2.279 6.455 1.00 88.50 323 ALA A N 1
ATOM 2558 C CA . ALA A 1 323 ? -28.630 1.833 7.564 1.00 88.50 323 ALA A CA 1
ATOM 2559 C C . ALA A 1 323 ? -29.439 1.848 8.866 1.00 88.50 323 ALA A C 1
ATOM 2561 O O . ALA A 1 323 ? -30.258 2.738 9.084 1.00 88.50 323 ALA A O 1
ATOM 2562 N N . ARG A 1 324 ? -29.201 0.868 9.735 1.00 91.19 324 ARG A N 1
ATOM 2563 C CA . ARG A 1 324 ? -29.828 0.763 11.056 1.00 91.19 324 ARG A CA 1
ATOM 2564 C C . ARG A 1 324 ? -28.824 0.210 12.052 1.00 91.19 324 ARG A C 1
ATOM 2566 O O . ARG A 1 324 ? -27.983 -0.608 11.675 1.00 91.19 324 ARG A O 1
ATOM 2573 N N . VAL A 1 325 ? -28.937 0.622 13.310 1.00 93.00 325 VAL A N 1
ATOM 2574 C CA . VAL A 1 325 ? -28.134 0.053 14.397 1.00 93.00 325 VAL A CA 1
ATOM 2575 C C . VAL A 1 325 ? -28.563 -1.400 14.607 1.00 93.00 325 VAL A C 1
ATOM 2577 O O . VAL A 1 325 ? -29.741 -1.685 14.815 1.00 93.00 325 VAL A O 1
ATOM 2580 N N . ILE A 1 326 ? -27.612 -2.328 14.492 1.00 93.12 326 ILE A N 1
ATOM 2581 C CA . ILE A 1 326 ? -27.855 -3.769 14.684 1.00 93.12 326 ILE A CA 1
ATOM 2582 C C . ILE A 1 326 ? -27.407 -4.199 16.082 1.00 93.12 326 ILE A C 1
ATOM 2584 O O . ILE A 1 326 ? -28.087 -4.986 16.733 1.00 93.12 326 ILE A O 1
ATOM 2588 N N . ARG A 1 327 ? -26.260 -3.686 16.535 1.00 93.94 327 ARG A N 1
ATOM 2589 C CA . ARG A 1 327 ? -25.647 -3.957 17.838 1.00 93.94 327 ARG A CA 1
ATOM 2590 C C . ARG A 1 327 ? -24.908 -2.716 18.315 1.00 93.94 327 ARG A C 1
ATOM 2592 O O . ARG A 1 327 ? -24.498 -1.895 17.495 1.00 93.94 327 ARG A O 1
ATOM 2599 N N . VAL A 1 328 ? -24.734 -2.617 19.625 1.00 94.88 328 VAL A N 1
ATOM 2600 C CA . VAL A 1 328 ? -23.913 -1.598 20.271 1.00 94.88 328 VAL A CA 1
ATOM 2601 C C . VAL A 1 328 ? -22.909 -2.316 21.156 1.00 94.88 328 VAL A C 1
ATOM 2603 O O . VAL A 1 328 ? -23.272 -3.248 21.871 1.00 94.88 328 VAL A O 1
ATOM 2606 N N . TYR A 1 329 ? -21.662 -1.872 21.090 1.00 94.50 329 TYR A N 1
ATOM 2607 C CA . TYR A 1 329 ? -20.570 -2.401 21.887 1.00 94.50 329 TYR A CA 1
ATOM 2608 C C . TYR A 1 329 ? -19.994 -1.273 22.731 1.00 94.50 329 TYR A C 1
ATOM 2610 O O . TYR A 1 329 ? -19.814 -0.157 22.236 1.00 94.50 329 TYR A O 1
ATOM 2618 N N . GLN A 1 330 ? -19.721 -1.561 23.994 1.00 93.62 330 GLN A N 1
ATOM 2619 C CA . GLN A 1 330 ? -18.933 -0.699 24.853 1.00 93.62 330 GLN A CA 1
ATOM 2620 C C . GLN A 1 330 ? -17.468 -1.103 24.713 1.00 93.62 330 GLN A C 1
ATOM 2622 O O . GLN A 1 330 ? -17.132 -2.282 24.782 1.00 93.62 330 GLN A O 1
ATOM 2627 N N . VAL A 1 331 ? -16.611 -0.109 24.497 1.00 91.94 331 VAL A N 1
ATOM 2628 C CA . VAL A 1 331 ? -15.164 -0.283 24.381 1.00 91.94 331 VAL A CA 1
ATOM 2629 C C . VAL A 1 331 ? -14.522 0.509 25.507 1.00 91.94 331 VAL A C 1
ATOM 2631 O O . VAL A 1 331 ? -14.737 1.718 25.603 1.00 91.94 331 VAL A O 1
ATOM 2634 N N . LYS A 1 332 ? -13.753 -0.162 26.363 1.00 89.81 332 LYS A N 1
ATOM 2635 C CA . LYS A 1 332 ? -12.966 0.476 27.423 1.00 89.81 332 LYS A CA 1
ATOM 2636 C C . LYS A 1 332 ? -11.498 0.408 27.031 1.00 89.81 332 LYS A C 1
ATOM 2638 O O . LYS A 1 332 ? -10.974 -0.676 26.781 1.00 89.81 332 LYS A O 1
ATOM 2643 N N . LEU A 1 333 ? -10.858 1.570 26.963 1.00 88.81 333 LEU A N 1
ATOM 2644 C CA . LEU A 1 333 ? -9.442 1.726 26.641 1.00 88.81 333 LEU A CA 1
ATOM 2645 C C . LEU A 1 333 ? -8.727 2.170 27.915 1.00 88.81 333 LEU A C 1
ATOM 2647 O O . LEU A 1 333 ? -8.810 3.337 28.296 1.00 88.81 333 LEU A O 1
ATOM 2651 N N . GLU A 1 334 ? -8.056 1.239 28.593 1.00 82.94 334 GLU A N 1
ATOM 2652 C CA . GLU A 1 334 ? -7.498 1.469 29.936 1.00 82.94 334 GLU A CA 1
ATOM 2653 C C . GLU A 1 334 ? -6.546 2.674 29.967 1.00 82.94 334 GLU A C 1
ATOM 2655 O O . GLU A 1 334 ? -6.625 3.520 30.854 1.00 82.94 334 GLU A O 1
ATOM 2660 N N . SER A 1 335 ? -5.709 2.810 28.936 1.00 82.19 335 SER A N 1
ATOM 2661 C CA . SER A 1 335 ? -4.742 3.903 28.810 1.00 82.19 335 SER A CA 1
ATOM 2662 C C . SER A 1 335 ? -5.370 5.271 28.529 1.00 82.19 335 SER A C 1
ATOM 2664 O O . SER A 1 335 ? -4.709 6.288 28.726 1.00 82.19 335 SER A O 1
ATOM 2666 N N . GLN A 1 336 ? -6.621 5.319 28.063 1.00 86.31 336 GLN A N 1
ATOM 2667 C CA . GLN A 1 336 ? -7.298 6.564 27.684 1.00 86.31 336 GLN A CA 1
ATOM 2668 C C . GLN A 1 336 ? -8.322 7.029 28.718 1.00 86.31 336 GLN A C 1
ATOM 2670 O O . GLN A 1 336 ? -8.666 8.210 28.720 1.00 86.31 336 GLN A O 1
ATOM 2675 N N . GLN A 1 337 ? -8.775 6.144 29.609 1.00 86.81 337 GLN A N 1
ATOM 2676 C CA . GLN A 1 337 ? -9.827 6.457 30.572 1.00 86.81 337 GLN A CA 1
ATOM 2677 C C . GLN A 1 337 ? -9.404 7.574 31.537 1.00 86.81 337 GLN A C 1
ATOM 2679 O O . GLN A 1 337 ? -10.051 8.618 31.584 1.00 86.81 337 GLN A O 1
ATOM 2684 N N . SER A 1 338 ? -8.283 7.410 32.246 1.00 87.88 338 SER A N 1
ATOM 2685 C CA . SER A 1 338 ? -7.833 8.414 33.222 1.00 87.88 338 SER A CA 1
ATOM 2686 C C . SER A 1 338 ? -7.451 9.760 32.586 1.00 87.88 338 SER A C 1
ATOM 2688 O O . SER A 1 338 ? -7.907 10.788 33.090 1.00 87.88 338 SER A O 1
ATOM 2690 N N . PRO A 1 339 ? -6.693 9.814 31.465 1.00 91.31 339 PRO A N 1
ATOM 2691 C CA . PRO A 1 339 ? -6.425 11.086 30.786 1.00 91.31 339 PRO A CA 1
ATOM 2692 C C . PRO A 1 339 ? -7.693 11.798 30.297 1.00 91.31 339 PRO A C 1
ATOM 2694 O O . PRO A 1 339 ? -7.765 13.033 30.312 1.00 91.31 339 PRO A O 1
ATOM 2697 N N . PHE A 1 340 ? -8.698 11.034 29.858 1.00 92.50 340 PHE A N 1
ATOM 2698 C CA . PHE A 1 340 ? -9.983 11.584 29.444 1.00 92.50 340 PHE A CA 1
ATOM 2699 C C . PHE A 1 340 ? -10.758 12.161 30.631 1.00 92.50 340 PHE A C 1
ATOM 2701 O O . PHE A 1 340 ? -11.220 13.295 30.538 1.00 92.50 340 PHE A O 1
ATOM 2708 N N . GLU A 1 341 ? -10.858 11.436 31.745 1.00 92.50 341 GLU A N 1
ATOM 2709 C CA . GLU A 1 341 ? -11.544 11.890 32.964 1.00 92.50 341 GLU A CA 1
ATOM 2710 C C . GLU A 1 341 ? -10.926 13.183 33.512 1.00 92.50 341 GLU A C 1
ATOM 2712 O O . GLU A 1 341 ? -11.640 14.153 33.766 1.00 92.50 341 GLU A O 1
ATOM 2717 N N . GLU A 1 342 ? -9.594 13.253 33.577 1.00 93.69 342 GLU A N 1
ATOM 2718 C CA . GLU A 1 342 ? -8.873 14.463 33.983 1.00 93.69 342 GLU A CA 1
ATOM 2719 C C . GLU A 1 342 ? -9.173 15.648 33.045 1.00 93.69 342 GLU A C 1
ATOM 2721 O O . GLU A 1 342 ? -9.367 16.786 33.484 1.00 93.69 342 GLU A O 1
ATOM 2726 N N . SER A 1 343 ? -9.230 15.395 31.735 1.00 93.12 343 SER A N 1
ATOM 2727 C CA . SER A 1 343 ? -9.551 16.423 30.739 1.00 93.12 343 SER A CA 1
ATOM 2728 C C . SER A 1 343 ? -11.011 16.870 30.828 1.00 93.12 343 SER A C 1
ATOM 2730 O O . SER A 1 343 ? -11.296 18.064 30.716 1.00 93.12 343 SER A O 1
ATOM 2732 N N . GLN A 1 344 ? -11.932 15.935 31.064 1.00 94.81 344 GLN A N 1
ATOM 2733 C CA . GLN A 1 344 ? -13.353 16.194 31.266 1.00 94.81 344 GLN A CA 1
ATOM 2734 C C . GLN A 1 344 ? -13.581 17.095 32.483 1.00 94.81 344 GLN A C 1
ATOM 2736 O O . GLN A 1 344 ? -14.356 18.047 32.387 1.00 94.81 344 GLN A O 1
ATOM 2741 N N . GLU A 1 345 ? -12.905 16.831 33.603 1.00 95.00 345 GLU A N 1
ATOM 2742 C CA . GLU A 1 345 ? -13.006 17.659 34.810 1.00 95.00 345 GLU A CA 1
ATOM 2743 C C . GLU A 1 345 ? -12.481 19.081 34.585 1.00 95.00 345 GLU A C 1
ATOM 2745 O O . GLU A 1 345 ? -13.086 20.048 35.050 1.00 95.00 345 GLU A O 1
ATOM 2750 N N . LYS A 1 346 ? -11.378 19.227 33.840 1.00 96.06 346 LYS A N 1
ATOM 2751 C CA . LYS A 1 346 ? -10.748 20.530 33.573 1.00 96.06 346 LYS A CA 1
ATOM 2752 C C . LYS A 1 346 ? -11.503 21.381 32.555 1.00 96.06 346 LYS A C 1
ATOM 2754 O O . LYS A 1 346 ? -11.594 22.595 32.728 1.00 96.06 346 LYS A O 1
ATOM 2759 N N . LEU A 1 347 ? -11.965 20.775 31.461 1.00 95.56 347 LEU A N 1
ATOM 2760 C CA . LEU A 1 347 ? -12.486 21.495 30.292 1.00 95.56 347 LEU A CA 1
ATOM 2761 C C . LEU A 1 347 ? -14.019 21.497 30.218 1.00 95.56 347 LEU A C 1
ATOM 2763 O O . LEU A 1 347 ? -14.600 22.430 29.662 1.00 95.56 347 LEU A O 1
ATOM 2767 N N . GLY A 1 348 ? -14.684 20.477 30.768 1.00 93.44 348 GLY A N 1
ATOM 2768 C CA . GLY A 1 348 ? -16.126 20.289 30.627 1.00 93.44 348 GLY A CA 1
ATOM 2769 C C . GLY A 1 348 ? -16.570 20.076 29.171 1.00 93.44 348 GLY A C 1
ATOM 2770 O O . GLY A 1 348 ? -15.813 19.586 28.338 1.00 93.44 348 GLY A O 1
ATOM 2771 N N . ASN A 1 349 ? -17.831 20.426 28.870 1.00 95.19 349 ASN A N 1
ATOM 2772 C CA . ASN A 1 349 ? -18.443 20.337 27.531 1.00 95.19 349 ASN A CA 1
ATOM 2773 C C . ASN A 1 349 ? -18.214 18.986 26.817 1.00 95.19 349 ASN A C 1
ATOM 2775 O O . ASN A 1 349 ? -17.864 18.924 25.635 1.00 95.19 349 ASN A O 1
ATOM 2779 N N . VAL A 1 350 ? -18.403 17.889 27.549 1.00 94.12 350 VAL A N 1
ATOM 2780 C CA . VAL A 1 350 ? -18.256 16.544 26.994 1.00 94.12 350 VAL A CA 1
ATOM 2781 C C . VAL A 1 350 ? -19.434 16.237 26.080 1.00 94.12 350 VAL A C 1
ATOM 2783 O O . VAL A 1 350 ? -20.590 16.273 26.499 1.00 94.12 350 VAL A O 1
ATOM 2786 N N . ASN A 1 351 ? -19.126 15.923 24.825 1.00 92.94 351 ASN A N 1
ATOM 2787 C CA . ASN A 1 351 ? -20.107 15.603 23.798 1.00 92.94 351 ASN A CA 1
ATOM 2788 C C . ASN A 1 351 ? -19.850 14.202 23.242 1.00 92.94 351 ASN A C 1
ATOM 2790 O O . ASN A 1 351 ? -18.706 13.817 23.011 1.00 92.94 351 ASN A O 1
ATOM 2794 N N . LEU A 1 352 ? -20.929 13.463 22.982 1.00 91.75 352 LEU A N 1
ATOM 2795 C CA . LEU A 1 352 ? -20.871 12.197 22.259 1.00 91.75 352 LEU A CA 1
ATOM 2796 C C . LEU A 1 352 ? -20.948 12.487 20.757 1.00 91.75 352 LEU A C 1
ATOM 2798 O O . LEU A 1 352 ? -21.954 13.012 20.280 1.00 91.75 352 LEU A O 1
ATOM 2802 N N . LEU A 1 353 ? -19.884 12.161 20.026 1.00 93.12 353 LEU A N 1
ATOM 2803 C CA . LEU A 1 353 ? -19.753 12.444 18.597 1.00 93.12 353 LEU A CA 1
ATOM 2804 C C . LEU A 1 353 ? -19.589 11.153 17.793 1.00 93.12 353 LEU A C 1
ATOM 2806 O O . LEU A 1 353 ? -19.071 10.155 18.291 1.00 93.12 353 LEU A O 1
ATOM 2810 N N . TRP A 1 354 ? -20.008 11.190 16.528 1.00 91.12 354 TRP A N 1
ATOM 2811 C CA . TRP A 1 354 ? -19.771 10.098 15.590 1.00 91.12 354 TRP A CA 1
ATOM 2812 C C . TRP A 1 354 ? -18.368 10.188 14.997 1.00 91.12 354 TRP A C 1
ATOM 2814 O O . TRP A 1 354 ? -17.961 11.242 14.510 1.00 91.12 354 TRP A O 1
ATOM 2824 N N . HIS A 1 355 ? -17.675 9.054 14.967 1.00 87.31 355 HIS A N 1
ATOM 2825 C CA . HIS A 1 355 ? -16.441 8.871 14.218 1.00 87.31 355 HIS A CA 1
ATOM 2826 C C . HIS A 1 355 ? -16.598 7.639 13.320 1.00 87.31 355 HIS A C 1
ATOM 2828 O O . HIS A 1 355 ? -16.879 6.547 13.811 1.00 87.31 355 HIS A O 1
ATOM 2834 N N . GLY A 1 356 ? -16.500 7.838 12.005 1.00 78.62 356 GLY A N 1
ATOM 2835 C CA . GLY A 1 356 ? -16.546 6.775 11.000 1.00 78.62 356 GLY A CA 1
ATOM 2836 C C . GLY A 1 356 ? -15.203 6.673 10.282 1.00 78.62 356 GLY A C 1
ATOM 2837 O O . GLY A 1 356 ? -14.561 7.700 10.068 1.00 78.62 356 GLY A O 1
ATOM 2838 N N . ILE A 1 357 ? -14.809 5.448 9.926 1.00 58.06 357 ILE A N 1
ATOM 2839 C CA . ILE A 1 357 ? -13.527 5.090 9.289 1.00 58.06 357 ILE A CA 1
ATOM 2840 C C . ILE A 1 357 ? -13.784 4.365 7.964 1.00 58.06 357 ILE A C 1
ATOM 2842 O O . ILE A 1 357 ? -14.767 3.588 7.906 1.00 58.06 357 ILE A O 1
#

Sequence (357 aa):
MSQKHMLIQFSADNNNNKFYSVELYEDQDTVIVRYGRVGSLGAEHRYSGGARKYESLLRSKRNKGYKDSMIDDTVDGSSVKVQRNVIDTALQEIKYNDEAAKELVKTISERNVHKITDNTSITFDASDGLFKTPLGIVKREGVEKAIELLGEIEKFIPSFTDMRSKEPDAVIIKELPVRGGTKRKSDGTQVVHDAPKKLPPSIPLAMIVSEIMSLNEQYFVIIPNKVKNARDIEGLLFSQKAVDEQRTTCDALLDTLNLIDDLKEKKLKEEDKDKTNPEEGGDKPSTFSVEIETIEDKDTFKRISDLFESTKNKLHGRFNTSARVIRVYQVKLESQQSPFEESQEKLGNVNLLWHGI

Secondary structure (DSSP, 8-state):
--EEEEEEEEETTTTEEEEEEEEE-TTSS-EEEEEEETTS--EEEEE-SHHHHHHHHHHHHHTTT-EE-SEESSSSS-S----S-HHHHHHHHSEESSHHHHHHHHHHHHHHHHHHHTTSS-EEETTTTEEEBTTBEEPHHHHHHHHHHHHHHHHHHHHHHHHHHH-TTB--S-PPP------B-TTS-B--------BPPPHHHHHHHHHHHHHHHHHHHHS----S-TT-GGGTT-SHHHHHHHHHHHHHHHHHHHHHHHHHHHHHHHHHHHHH-TT--PPPPPS--EEEEE---HHHHHHHHHHHHHH--TTSHHHHHH------EEEEEHHHHHHHHHHHHHH----------

Organism: NCBI:txid2663907

pLDDT: mean 83.04, std 15.23, range [34.41, 98.19]

Radius of gyration: 26.98 Å; chains: 1; bounding box: 65×46×95 Å

Foldseek 3Di:
DKDKWKWFFDAQQVQGGKIKMWIFDPVQFKIKIFMDHFPDRGDIDIDGDGPVVRVVVVVVVVVVVIDTEQFDQDDPPDPPQLQAAPLRQCLVQAAEPDPVQSVVSVVVLVVLQCLLVVPWQWHQDRRRNATAGSVHAGDLVLLVVLLVLLVVLVVLQVVLVVQCVVVVLADQFPDDPPPPPQDADPVRHTPPDPDPPHHHRDPVNNVSSVVQSVSQRVNCRHRPTRDPGSNDVVSGSNHPVVSVSVNSNSVVSNVSSVVVVLVVVLVVVVVVVCVVDVPDPDDRDGPAPKYKYWDPDPVVLVVVQCVLVVPQDPVPDDVSVPDGDPTDMDMDRPVVVVVVVVCCVVPPPDDDDDDDD

InterPro domains:
  IPR004102 Poly(ADP-ribose) polymerase, regulatory domain [PS51060] (94-264)
  IPR008893 WGR domain [PF05406] (5-69)
  IPR008893 WGR domain [SM00773] (3-73)
  IPR036616 Poly(ADP-ribose) polymerase, regulatory domain superfamily [G3DSA:1.20.142.10] (94-280)
  IPR036616 Poly(ADP-ribose) polymerase, regulatory domain superfamily [SSF47587] (99-266)
  IPR036930 WGR domain superfamily [SSF142921] (6-68)
  IPR049809 YehF/YfeS-like, WGR domain [cd07996] (7-68)
  IPR050800 ADP-ribosyltransferase diphtheria toxin-like [PTHR10459] (5-356)